Protein AF-Q4DJU2-F1 (afdb_monomer)

pLDDT: mean 86.33, std 11.77, range [42.53, 96.81]

Sequence (198 aa):
MTSSPGGNPSRRPPPMLKAERQAAFRRKVRNELLLHGREGKDAERRRMEEYRRLCKEEGIQSKRLEEYDSARKDASSLLNERLQRIEYDQSLTNSEKKKRKFNLKRNYAAQTVTELLKKKEKHHNALTKVEEVRKKRQEQFEAQKAAKKEREATRIKCIQRRHANNALYAQRTPKGQPVMNGRVKLLLDKLQHEQTKN

Foldseek 3Di:
DDDDPPPPPPPDPPDDDPVVVVVVVVVVVVVVVVVVLVVVQVVLVVVLVVVVVVCVVVVHDDPVNVLQVVLVVVLVVVLVVVLVCLVPPPVDDPVVNVVVNVVSVVVSSSDHSVNSVCVVPVPPDVVNVVVVVVVVVVVVVVVVVVVVVVVVVVVVVVVVVVVVLVVQQCDADPVRHRDCVSVVVVVVVVVVVVVVVD

Organism: Trypanosoma cruzi (strain CL Brener) (NCBI:txid353153)

Secondary structure (DSSP, 8-state):
-----------PPP---HHHHHHHHHHHHHHHHHHHHHHHHHHHHHHHHHHHHHHHHTT---HHHHHHHHHHHHHHHHHHHHHHHHHH-TTS-HHHHHHHHHHHHHHHHT--HHHHHHHHH----HHHHHHHHHHHHHHHHHHHHHHHHHHHHHHHHHHHHHHHHHHHHH-B-TTS-B-HHHHHHHHHHHHHHHHTT-

Structure (mmCIF, N/CA/C/O backbone):
data_AF-Q4DJU2-F1
#
_entry.id   AF-Q4DJU2-F1
#
loop_
_atom_site.group_PDB
_atom_site.id
_atom_site.type_symbol
_atom_site.label_atom_id
_atom_site.label_alt_id
_atom_site.label_comp_id
_atom_site.label_asym_id
_atom_site.label_entity_id
_atom_site.label_seq_id
_atom_site.pdbx_PDB_ins_code
_atom_site.Cartn_x
_atom_site.Cartn_y
_atom_site.Cartn_z
_atom_site.occupancy
_atom_site.B_iso_or_equiv
_atom_site.auth_seq_id
_atom_site.auth_comp_id
_atom_site.auth_asym_id
_atom_site.auth_atom_id
_atom_site.pdbx_PDB_model_num
ATOM 1 N N . MET A 1 1 ? 57.200 -4.125 -43.159 1.00 42.53 1 MET A N 1
ATOM 2 C CA . MET A 1 1 ? 56.551 -2.932 -42.575 1.00 42.53 1 MET A CA 1
ATOM 3 C C . MET A 1 1 ? 55.194 -2.761 -43.236 1.00 42.53 1 MET A C 1
ATOM 5 O O . MET A 1 1 ? 55.147 -2.405 -44.402 1.00 42.53 1 MET A O 1
ATOM 9 N N . THR A 1 2 ? 54.110 -3.117 -42.549 1.00 45.09 2 THR A N 1
ATOM 10 C CA . THR A 1 2 ? 52.742 -3.112 -43.098 1.00 45.09 2 THR A CA 1
ATOM 11 C C . THR A 1 2 ? 51.827 -2.335 -42.159 1.00 45.09 2 THR A C 1
ATOM 13 O O . THR A 1 2 ? 51.097 -2.905 -41.353 1.00 45.09 2 THR A O 1
ATOM 16 N N . SER A 1 3 ? 51.898 -1.009 -42.225 1.00 44.38 3 SER A N 1
ATOM 17 C CA . SER A 1 3 ? 50.935 -0.117 -41.585 1.00 44.38 3 SER A CA 1
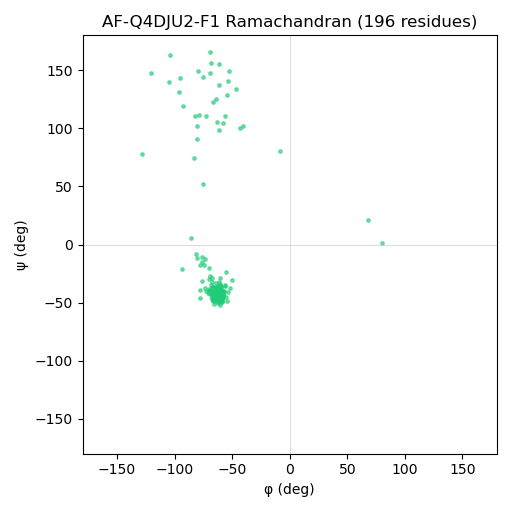ATOM 18 C C . SER A 1 3 ? 49.699 -0.020 -42.478 1.00 44.38 3 SER A C 1
ATOM 20 O O . SER A 1 3 ? 49.706 0.656 -43.500 1.00 44.38 3 SER A O 1
ATOM 22 N N . SER A 1 4 ? 48.639 -0.741 -42.110 1.00 50.22 4 SER A N 1
ATOM 23 C CA . SER A 1 4 ? 47.313 -0.617 -42.717 1.00 50.22 4 SER A CA 1
ATOM 24 C C . SER A 1 4 ? 46.615 0.618 -42.126 1.00 50.22 4 SER A C 1
ATOM 26 O O . SER A 1 4 ? 46.294 0.603 -40.934 1.00 50.22 4 SER A O 1
ATOM 28 N N . PRO A 1 5 ? 46.382 1.707 -42.885 1.00 51.09 5 PRO A N 1
ATOM 29 C CA . PRO A 1 5 ? 45.646 2.858 -42.389 1.00 51.09 5 PRO A CA 1
ATOM 30 C C . PRO A 1 5 ? 44.148 2.568 -42.539 1.00 51.09 5 PRO A C 1
ATOM 32 O O . PRO A 1 5 ? 43.467 3.083 -43.421 1.00 51.09 5 PRO A O 1
ATOM 35 N N . GLY A 1 6 ? 43.630 1.707 -41.663 1.00 47.97 6 GLY A N 1
ATOM 36 C CA . GLY A 1 6 ? 42.203 1.420 -41.512 1.00 47.97 6 GLY A CA 1
ATOM 37 C C . GLY A 1 6 ? 41.464 2.548 -40.791 1.00 47.97 6 GLY A C 1
ATOM 38 O O . GLY A 1 6 ? 40.791 2.315 -39.792 1.00 47.97 6 GLY A O 1
ATOM 39 N N . GLY A 1 7 ? 41.607 3.787 -41.258 1.00 46.25 7 GLY A N 1
ATOM 40 C CA . GLY A 1 7 ? 40.769 4.891 -40.811 1.00 46.25 7 GLY A CA 1
ATOM 41 C C . GLY A 1 7 ? 39.452 4.823 -41.564 1.00 46.25 7 GLY A C 1
ATOM 42 O O . GLY A 1 7 ? 39.369 5.383 -42.646 1.00 46.25 7 GLY A O 1
ATOM 43 N N . ASN A 1 8 ? 38.444 4.120 -41.036 1.00 54.25 8 ASN A N 1
ATOM 44 C CA . ASN A 1 8 ? 37.084 4.158 -41.583 1.00 54.25 8 ASN A CA 1
ATOM 45 C C . ASN A 1 8 ? 36.601 5.621 -41.570 1.00 54.25 8 ASN A C 1
ATOM 47 O O . ASN A 1 8 ? 36.273 6.129 -40.492 1.00 54.25 8 ASN A O 1
ATOM 51 N N . PRO A 1 9 ? 36.554 6.326 -42.720 1.00 54.62 9 PRO A N 1
ATOM 52 C CA . PRO A 1 9 ? 36.076 7.693 -42.741 1.00 54.62 9 PRO A CA 1
ATOM 53 C C . PRO A 1 9 ? 34.598 7.635 -42.386 1.00 54.62 9 PRO A C 1
ATOM 55 O O . PRO A 1 9 ? 33.824 6.908 -43.014 1.00 54.62 9 PRO A O 1
ATOM 58 N N . SER A 1 10 ? 34.233 8.356 -41.326 1.00 61.69 10 SER A N 1
ATOM 59 C CA . SER A 1 10 ? 32.876 8.475 -40.805 1.00 61.69 10 SER A CA 1
ATOM 60 C C . SER A 1 10 ? 31.887 8.599 -41.965 1.00 61.69 10 SER A C 1
ATOM 62 O O . SER A 1 10 ? 31.784 9.662 -42.586 1.00 61.69 10 SER A O 1
ATOM 64 N N . ARG A 1 11 ? 31.190 7.505 -42.301 1.00 62.00 11 ARG A N 1
ATOM 65 C CA . ARG A 1 11 ? 30.143 7.523 -43.322 1.00 62.00 11 ARG A CA 1
ATOM 66 C C . ARG A 1 11 ? 29.148 8.588 -42.890 1.00 62.00 11 ARG A C 1
ATOM 68 O O . ARG A 1 11 ? 28.474 8.424 -41.872 1.00 62.00 11 ARG A O 1
ATOM 75 N N . ARG A 1 12 ? 29.086 9.697 -43.633 1.00 66.00 12 ARG A N 1
ATOM 76 C CA . ARG A 1 12 ? 28.016 10.676 -43.451 1.00 66.00 12 ARG A CA 1
ATOM 77 C C . ARG A 1 12 ? 26.703 9.901 -43.584 1.00 66.00 12 ARG A C 1
ATOM 79 O O . ARG A 1 12 ? 26.579 9.129 -44.540 1.00 66.00 12 ARG A O 1
ATOM 86 N N . PRO A 1 13 ? 25.768 10.030 -42.626 1.00 68.44 13 PRO A N 1
ATOM 87 C CA . PRO A 1 13 ? 24.496 9.344 -42.734 1.00 68.44 13 PRO A CA 1
ATOM 88 C C . PRO A 1 13 ? 23.858 9.693 -44.085 1.00 68.44 13 PRO A C 1
ATOM 90 O O . PRO A 1 13 ? 23.996 10.839 -44.531 1.00 68.44 13 PRO A O 1
ATOM 93 N N . PRO A 1 14 ? 23.211 8.722 -44.753 1.00 72.88 14 PRO A N 1
ATOM 94 C CA . PRO A 1 14 ? 22.601 8.945 -46.056 1.00 72.88 14 PRO A CA 1
ATOM 95 C C . PRO A 1 14 ? 21.665 10.162 -46.011 1.00 72.88 14 PRO A C 1
ATOM 97 O O . PRO A 1 14 ? 21.100 10.462 -44.952 1.00 72.88 14 PRO A O 1
ATOM 100 N N . PRO A 1 15 ? 21.511 10.889 -47.131 1.00 78.12 15 PRO A N 1
ATOM 101 C CA . PRO A 1 15 ? 20.700 12.097 -47.182 1.00 78.12 15 PRO A CA 1
ATOM 102 C C . PRO A 1 15 ? 19.241 11.761 -46.851 1.00 78.12 15 PRO A C 1
ATOM 104 O O . PRO A 1 15 ? 18.485 11.297 -47.693 1.00 78.12 15 PRO A O 1
ATOM 107 N N . MET A 1 16 ? 18.852 11.989 -45.598 1.00 79.50 16 MET A N 1
ATOM 108 C CA . MET A 1 16 ? 17.480 11.784 -45.137 1.00 79.50 16 MET A CA 1
ATOM 109 C C . MET A 1 16 ? 16.580 12.915 -45.634 1.00 79.50 16 MET A C 1
ATOM 111 O O . MET A 1 16 ? 16.996 14.079 -45.641 1.00 79.50 16 MET A O 1
ATOM 115 N N . LEU A 1 17 ? 15.328 12.608 -45.971 1.00 83.81 17 LEU A N 1
ATOM 116 C CA . LEU A 1 17 ? 14.320 13.617 -46.319 1.00 83.81 17 LEU A CA 1
ATOM 117 C C . LEU A 1 17 ? 14.075 14.567 -45.128 1.00 83.81 17 LEU A C 1
ATOM 119 O O . LEU A 1 17 ? 14.292 14.210 -43.970 1.00 83.81 17 LEU A O 1
ATOM 123 N N . LYS A 1 18 ? 13.604 15.802 -45.368 1.00 86.62 18 LYS A N 1
ATOM 124 C CA . LYS A 1 18 ? 13.382 16.796 -44.288 1.00 86.62 18 LYS A CA 1
ATOM 125 C C . LYS A 1 18 ? 12.494 16.244 -43.159 1.00 86.62 18 LYS A C 1
ATOM 127 O O . LYS A 1 18 ? 12.799 16.459 -41.987 1.00 86.62 18 LYS A O 1
ATOM 132 N N . ALA A 1 19 ? 11.445 15.497 -43.514 1.00 89.19 19 ALA A N 1
ATOM 133 C CA . ALA A 1 19 ? 10.547 14.843 -42.561 1.00 89.19 19 ALA A CA 1
ATOM 134 C C . ALA A 1 19 ? 11.266 13.782 -41.711 1.00 89.19 19 ALA A C 1
ATOM 136 O O . ALA A 1 19 ? 11.101 13.733 -40.492 1.00 89.19 19 ALA A O 1
ATOM 137 N N . GLU A 1 20 ? 12.123 12.978 -42.335 1.00 89.75 20 GLU A N 1
ATOM 138 C CA . GLU A 1 20 ? 12.918 11.963 -41.651 1.00 89.75 20 GLU A CA 1
ATOM 139 C C . GLU A 1 20 ? 13.959 12.582 -40.715 1.00 89.75 20 GLU A C 1
ATOM 141 O O . GLU A 1 20 ? 14.098 12.131 -39.578 1.00 89.75 20 GLU A O 1
ATOM 146 N N . ARG A 1 21 ? 14.629 13.668 -41.134 1.00 87.88 21 ARG A N 1
ATOM 147 C CA . ARG A 1 21 ? 15.546 14.431 -40.267 1.00 87.88 21 ARG A CA 1
ATOM 148 C C . ARG A 1 21 ? 14.826 14.962 -39.032 1.00 87.88 21 ARG A C 1
ATOM 150 O O . ARG A 1 21 ? 15.334 14.837 -37.919 1.00 87.88 21 ARG A O 1
ATOM 157 N N . GLN A 1 22 ? 13.619 15.502 -39.206 1.00 90.81 22 GLN A N 1
ATOM 158 C CA . GLN A 1 22 ? 12.814 15.987 -38.087 1.00 90.81 22 GLN A CA 1
ATOM 159 C C . GLN A 1 22 ? 12.367 14.841 -37.162 1.00 90.81 22 GLN A C 1
ATOM 161 O O . GLN A 1 22 ? 12.404 14.990 -35.939 1.00 90.81 22 GLN A O 1
ATOM 166 N N . ALA A 1 23 ? 11.993 13.682 -37.712 1.00 91.81 23 ALA A N 1
ATOM 167 C CA . ALA A 1 23 ? 11.650 12.497 -36.928 1.00 91.81 23 ALA A CA 1
ATOM 168 C C . ALA A 1 23 ? 12.858 11.944 -36.150 1.00 91.81 23 ALA A C 1
ATOM 170 O O . ALA A 1 23 ? 12.728 11.618 -34.968 1.00 91.81 23 ALA A O 1
ATOM 171 N N . ALA A 1 24 ? 14.034 11.884 -36.777 1.00 90.75 24 ALA A N 1
ATOM 172 C CA . ALA A 1 24 ? 15.283 11.472 -36.142 1.00 90.75 24 ALA A CA 1
ATOM 173 C C . ALA A 1 24 ? 15.677 12.427 -35.007 1.00 90.75 24 ALA A C 1
ATOM 175 O O . ALA A 1 24 ? 15.975 11.970 -33.904 1.00 90.75 24 ALA A O 1
ATOM 176 N N . PHE A 1 25 ? 15.580 13.742 -35.230 1.00 92.12 25 PHE A N 1
ATOM 177 C CA . PHE A 1 25 ? 15.813 14.752 -34.196 1.00 92.12 25 PHE A CA 1
ATOM 178 C C . PHE A 1 25 ? 14.861 14.579 -33.005 1.00 92.12 25 PHE A C 1
ATOM 180 O O . PHE A 1 25 ? 15.309 14.471 -31.866 1.00 92.12 25 PHE A O 1
ATOM 187 N N . ARG A 1 26 ? 13.550 14.447 -33.257 1.00 93.44 26 ARG A N 1
ATOM 188 C CA . ARG A 1 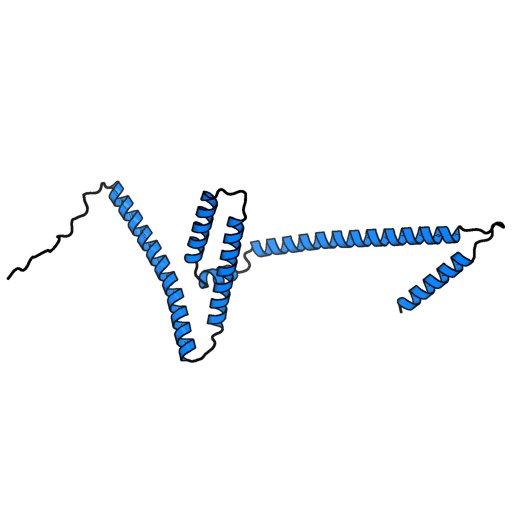26 ? 12.548 14.209 -32.200 1.00 93.44 26 ARG A CA 1
ATOM 189 C C . ARG A 1 26 ? 12.840 12.934 -31.401 1.00 93.44 26 ARG A C 1
ATOM 191 O O . ARG A 1 26 ? 12.682 12.927 -30.182 1.00 93.44 26 ARG A O 1
ATOM 198 N N . ARG A 1 27 ? 13.278 11.859 -32.068 1.00 93.38 27 ARG A N 1
ATOM 199 C CA . ARG A 1 27 ? 13.693 10.610 -31.405 1.00 93.38 27 ARG A CA 1
ATOM 200 C C . ARG A 1 27 ? 14.941 10.814 -30.549 1.00 93.38 27 ARG A C 1
ATOM 202 O O . ARG A 1 27 ? 14.950 10.342 -29.418 1.00 93.38 27 ARG A O 1
ATOM 209 N N . LYS A 1 28 ? 15.951 11.531 -31.052 1.00 93.69 28 LYS A N 1
ATOM 210 C CA . LYS A 1 28 ? 17.188 11.830 -30.317 1.00 93.69 28 LYS A CA 1
ATOM 211 C C . LYS A 1 28 ? 16.900 12.619 -29.039 1.00 93.69 28 LYS A C 1
ATOM 213 O O . LYS A 1 28 ? 17.240 12.139 -27.966 1.00 93.69 28 LYS A O 1
ATOM 218 N N . VAL A 1 29 ? 16.163 13.727 -29.140 1.00 92.44 29 VAL A N 1
ATOM 219 C CA . VAL A 1 29 ? 15.777 14.555 -27.980 1.00 92.44 29 VAL A CA 1
ATOM 220 C C . VAL A 1 29 ? 14.989 13.740 -26.952 1.00 92.44 29 VAL A C 1
ATOM 222 O O . VAL A 1 29 ? 15.263 13.792 -25.755 1.00 92.44 29 VAL A O 1
ATOM 225 N N . ARG A 1 30 ? 14.025 12.927 -27.406 1.00 91.81 30 ARG A N 1
ATOM 226 C CA . ARG A 1 30 ? 13.262 12.046 -26.511 1.00 91.81 30 ARG A CA 1
ATOM 227 C C . ARG A 1 30 ? 14.162 11.025 -25.815 1.00 91.81 30 ARG A C 1
ATOM 229 O O . ARG A 1 30 ? 13.965 10.758 -24.632 1.00 91.81 30 ARG A O 1
ATOM 236 N N . ASN A 1 31 ? 15.103 10.429 -26.541 1.00 92.94 31 ASN A N 1
ATOM 237 C CA . ASN A 1 31 ? 16.019 9.441 -25.985 1.00 92.94 31 ASN A CA 1
ATOM 238 C C . ASN A 1 31 ? 16.960 10.073 -24.958 1.00 92.94 31 ASN A C 1
ATOM 240 O O . ASN A 1 31 ? 17.107 9.498 -23.887 1.00 92.94 31 ASN A O 1
ATOM 244 N N . GLU A 1 32 ? 17.519 11.251 -25.240 1.00 93.06 32 GLU A N 1
ATOM 245 C CA . GLU A 1 32 ? 18.365 12.012 -24.310 1.00 93.06 32 GLU A CA 1
ATOM 246 C C . GLU A 1 32 ? 17.613 12.352 -23.018 1.00 93.06 32 GLU A C 1
ATOM 248 O O . GLU A 1 32 ? 18.103 12.064 -21.928 1.00 93.06 32 GLU A O 1
ATOM 253 N N . LEU A 1 33 ? 16.370 12.838 -23.122 1.00 91.50 33 LEU A N 1
ATOM 254 C C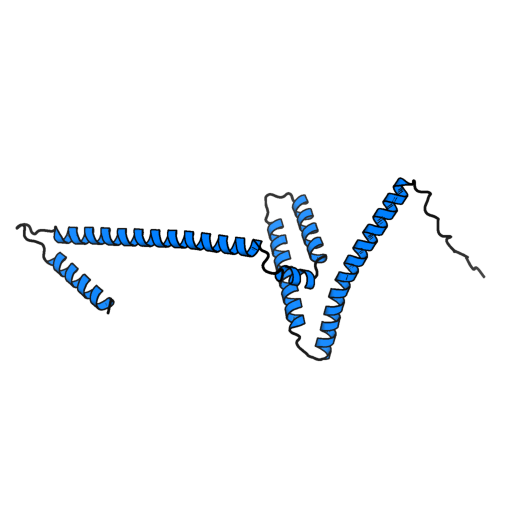A . LEU A 1 33 ? 15.521 13.107 -21.957 1.00 91.50 33 LEU A CA 1
ATOM 255 C C . LEU A 1 33 ? 15.277 11.846 -21.110 1.00 91.50 33 LEU A C 1
ATOM 257 O O . LEU A 1 33 ? 15.330 11.885 -19.879 1.00 91.50 33 LEU A O 1
ATOM 261 N N . LEU A 1 34 ? 15.003 10.710 -21.759 1.00 88.06 34 LEU A N 1
ATOM 262 C CA . LEU A 1 34 ? 14.799 9.437 -21.065 1.00 88.06 34 LEU A CA 1
ATOM 263 C C . LEU A 1 34 ? 16.089 8.911 -20.426 1.00 88.06 34 LEU A C 1
ATOM 265 O O . LEU A 1 34 ? 16.011 8.290 -19.367 1.00 88.06 34 LEU A O 1
ATOM 269 N N . LEU A 1 35 ? 17.244 9.133 -21.056 1.00 88.81 35 LEU A N 1
ATOM 270 C CA . LEU A 1 35 ? 18.561 8.751 -20.542 1.00 88.81 35 LEU A CA 1
ATOM 271 C C . LEU A 1 35 ? 18.890 9.547 -19.282 1.00 88.81 35 LEU A C 1
ATOM 273 O O . LEU A 1 35 ? 19.102 8.947 -18.232 1.00 88.81 35 LEU A O 1
ATOM 277 N N . HIS A 1 36 ? 18.764 10.871 -19.345 1.00 88.56 36 HIS A N 1
ATOM 278 C CA . HIS A 1 36 ? 18.989 11.756 -18.204 1.00 88.56 36 HIS A CA 1
ATOM 279 C C . HIS A 1 36 ? 18.042 11.433 -17.033 1.00 88.56 36 HIS A C 1
ATOM 281 O O . HIS A 1 36 ? 18.421 11.479 -15.860 1.00 88.56 36 HIS A O 1
ATOM 287 N N . GLY A 1 37 ? 16.800 11.045 -17.345 1.00 85.00 37 GLY A N 1
ATOM 288 C CA . GLY A 1 37 ? 15.837 10.568 -16.356 1.00 85.00 37 GLY A CA 1
ATOM 289 C C . GLY A 1 37 ? 16.200 9.218 -15.723 1.00 85.00 37 GLY A C 1
ATOM 290 O O . GLY A 1 37 ? 15.818 8.975 -14.582 1.00 85.00 37 GLY A O 1
ATOM 291 N N . ARG A 1 38 ? 16.922 8.332 -16.423 1.00 85.12 38 ARG A N 1
ATOM 292 C CA . ARG A 1 38 ? 17.439 7.069 -15.859 1.00 85.12 38 ARG A CA 1
ATOM 293 C C . ARG A 1 38 ? 18.678 7.317 -15.011 1.00 85.12 38 ARG A C 1
ATOM 295 O O . ARG A 1 38 ? 18.727 6.841 -13.883 1.00 85.12 38 ARG A O 1
ATOM 302 N N . GLU A 1 39 ? 19.609 8.120 -15.514 1.00 89.50 39 GLU A N 1
ATOM 303 C CA . GLU A 1 39 ? 20.842 8.486 -14.814 1.00 89.50 39 GLU A CA 1
ATOM 304 C C . GLU A 1 39 ? 20.550 9.147 -13.467 1.00 89.50 39 GLU A C 1
ATOM 306 O O . GLU A 1 39 ? 21.135 8.757 -12.462 1.00 89.50 39 GLU A O 1
ATOM 311 N N . GLY A 1 40 ? 19.571 10.058 -13.399 1.00 87.62 40 GLY A N 1
ATOM 312 C CA . GLY A 1 40 ? 19.155 10.659 -12.127 1.00 87.62 40 GLY A CA 1
ATOM 313 C C . GLY A 1 40 ? 18.631 9.638 -11.105 1.00 87.62 40 GLY A C 1
ATOM 314 O O . GLY A 1 40 ? 18.864 9.779 -9.903 1.00 87.62 40 GLY A O 1
ATOM 315 N N . LYS A 1 41 ? 17.964 8.575 -11.570 1.00 85.31 41 LYS A N 1
ATOM 316 C CA . LYS A 1 41 ? 17.423 7.502 -10.716 1.00 85.31 41 LYS A CA 1
ATOM 317 C C . LYS A 1 41 ? 18.504 6.526 -10.273 1.00 85.31 41 LYS A C 1
ATOM 319 O O . LYS A 1 41 ? 18.511 6.094 -9.122 1.00 85.31 41 LYS A O 1
ATOM 324 N N . ASP A 1 42 ? 19.435 6.210 -11.165 1.00 87.19 42 ASP A N 1
ATOM 325 C CA . ASP A 1 42 ? 20.615 5.413 -10.840 1.00 87.19 42 ASP A CA 1
ATOM 326 C C . ASP A 1 42 ? 21.546 6.152 -9.879 1.00 87.19 42 ASP A C 1
ATOM 328 O O . ASP A 1 42 ? 22.069 5.539 -8.952 1.00 87.19 42 ASP A O 1
ATOM 332 N N . ALA A 1 43 ? 21.681 7.471 -10.015 1.00 89.88 43 ALA A N 1
ATOM 333 C CA . ALA A 1 43 ? 22.443 8.300 -9.088 1.00 89.88 43 ALA A CA 1
ATOM 334 C C . ALA A 1 43 ? 21.859 8.273 -7.665 1.00 89.88 43 ALA A C 1
ATOM 336 O O . ALA A 1 43 ? 22.608 8.226 -6.694 1.00 89.88 43 ALA A O 1
ATOM 337 N N . GLU A 1 44 ? 20.530 8.255 -7.502 1.00 84.62 44 GLU A N 1
ATOM 338 C CA . GLU A 1 44 ? 19.912 8.061 -6.182 1.00 84.62 44 GLU A CA 1
ATOM 339 C C . GLU A 1 44 ? 20.287 6.708 -5.571 1.00 84.62 44 GLU A C 1
ATOM 341 O O . GLU A 1 44 ? 20.700 6.658 -4.412 1.00 84.62 44 GLU A O 1
ATOM 346 N N . ARG A 1 45 ? 20.193 5.627 -6.356 1.00 85.50 45 ARG A N 1
ATOM 347 C CA . ARG A 1 45 ? 20.562 4.283 -5.894 1.00 85.50 45 ARG A CA 1
ATOM 348 C C . ARG A 1 45 ? 22.028 4.221 -5.474 1.00 85.50 45 ARG A C 1
ATOM 350 O O . ARG A 1 45 ? 22.314 3.737 -4.384 1.00 85.50 45 ARG A O 1
ATOM 357 N N . ARG A 1 46 ? 22.924 4.778 -6.293 1.00 90.69 46 ARG A N 1
ATOM 358 C CA . ARG A 1 46 ? 24.365 4.850 -6.009 1.00 90.69 46 ARG A CA 1
ATOM 359 C C . ARG A 1 46 ? 24.650 5.607 -4.718 1.00 90.69 46 ARG A C 1
ATOM 361 O O . ARG A 1 46 ? 25.319 5.060 -3.855 1.00 90.69 46 ARG A O 1
ATOM 368 N N . ARG A 1 47 ? 24.055 6.791 -4.529 1.00 89.44 47 ARG A N 1
ATOM 369 C CA . ARG A 1 47 ? 24.229 7.582 -3.296 1.00 89.44 47 ARG A CA 1
ATOM 370 C C . ARG A 1 47 ? 23.836 6.805 -2.040 1.00 89.44 47 ARG A C 1
ATOM 372 O O . ARG A 1 47 ? 24.516 6.894 -1.027 1.00 89.44 47 ARG A O 1
ATOM 379 N N . MET A 1 48 ? 22.751 6.032 -2.094 1.00 88.75 48 MET A N 1
ATOM 380 C CA . MET A 1 48 ? 22.313 5.236 -0.943 1.00 88.75 48 MET A CA 1
ATOM 381 C C . MET A 1 48 ? 23.169 3.984 -0.722 1.00 88.75 48 MET A C 1
ATOM 383 O O . MET A 1 48 ? 23.358 3.570 0.419 1.00 88.75 48 MET A O 1
ATOM 387 N N . GLU A 1 49 ? 23.709 3.386 -1.784 1.00 89.81 49 GLU A N 1
ATOM 388 C CA . GLU A 1 49 ? 24.664 2.279 -1.678 1.00 89.81 49 GLU A CA 1
ATOM 389 C C . GLU A 1 49 ? 26.024 2.738 -1.138 1.00 89.81 49 GLU A C 1
ATOM 391 O O . GLU A 1 49 ? 26.592 2.059 -0.286 1.00 89.81 49 GLU A O 1
ATOM 396 N N . GLU A 1 50 ? 26.517 3.900 -1.564 1.00 93.25 50 GLU A N 1
ATOM 397 C CA . GLU A 1 50 ? 27.707 4.550 -0.999 1.00 93.25 50 GLU A CA 1
ATOM 398 C C . GLU A 1 50 ? 27.488 4.892 0.473 1.00 93.25 50 GLU A C 1
ATOM 400 O O . GLU A 1 50 ? 28.304 4.534 1.316 1.00 93.25 50 GLU A O 1
ATOM 405 N N . TYR A 1 51 ? 26.333 5.471 0.812 1.00 92.12 51 TYR A N 1
ATOM 406 C CA . TYR A 1 51 ? 25.978 5.746 2.201 1.00 92.12 51 TYR A CA 1
ATOM 407 C C . TYR A 1 51 ? 25.923 4.470 3.053 1.00 92.12 51 TYR A C 1
ATOM 409 O O . TYR A 1 51 ? 26.393 4.460 4.185 1.00 92.12 51 TYR A O 1
ATOM 417 N N . ARG A 1 52 ? 25.430 3.354 2.498 1.00 90.75 52 ARG A N 1
ATOM 418 C CA . ARG A 1 52 ? 25.476 2.048 3.170 1.00 90.75 52 ARG A CA 1
ATOM 419 C C . ARG A 1 52 ? 26.905 1.559 3.397 1.00 90.75 52 ARG A C 1
ATOM 421 O O . ARG A 1 52 ? 27.163 0.973 4.444 1.00 90.75 52 ARG A O 1
ATOM 428 N N . ARG A 1 53 ? 27.812 1.754 2.433 1.00 93.44 53 ARG A N 1
ATOM 429 C CA . ARG A 1 53 ? 29.229 1.383 2.590 1.00 93.44 53 ARG A CA 1
ATOM 430 C C . ARG A 1 53 ? 29.873 2.191 3.711 1.00 93.44 53 ARG A C 1
ATOM 432 O O . ARG A 1 53 ? 30.417 1.578 4.618 1.00 93.44 53 ARG A O 1
ATOM 439 N N . LEU A 1 54 ? 29.670 3.507 3.718 1.00 93.69 54 LEU A N 1
ATOM 440 C CA . LEU A 1 54 ? 30.157 4.395 4.778 1.00 93.69 54 LEU A CA 1
ATOM 441 C C . LEU A 1 54 ? 29.606 4.001 6.155 1.00 93.69 54 LEU A C 1
ATOM 443 O O . LEU A 1 54 ? 30.365 3.821 7.096 1.00 93.69 54 LEU A O 1
ATOM 447 N N . CYS A 1 55 ? 28.295 3.770 6.284 1.00 92.25 55 CYS A N 1
ATOM 448 C CA . CYS A 1 55 ? 27.715 3.319 7.555 1.00 92.25 55 CYS A CA 1
ATOM 449 C C . CYS A 1 55 ? 28.272 1.965 8.017 1.00 92.25 55 CYS A C 1
ATOM 451 O O . CYS A 1 55 ? 28.376 1.727 9.217 1.00 92.25 55 CYS A O 1
ATOM 453 N N . LYS A 1 56 ? 28.625 1.075 7.081 1.00 92.88 56 LYS A N 1
ATOM 454 C CA . LYS A 1 56 ? 29.241 -0.216 7.399 1.00 92.88 56 LYS A CA 1
ATOM 455 C C . LYS A 1 56 ? 30.695 -0.059 7.850 1.00 92.88 56 LYS A C 1
ATOM 457 O O . LYS A 1 56 ? 31.092 -0.764 8.769 1.00 92.88 56 LYS A O 1
ATOM 462 N N . GLU A 1 57 ? 31.458 0.825 7.212 1.00 94.44 57 GLU A N 1
ATOM 463 C CA . GLU A 1 57 ? 32.846 1.145 7.579 1.00 94.44 57 GLU A CA 1
ATOM 464 C C . GLU A 1 57 ? 32.919 1.779 8.974 1.00 94.44 57 GLU A C 1
ATOM 466 O O . GLU A 1 57 ? 33.734 1.363 9.788 1.00 94.44 57 GLU A O 1
ATOM 471 N N . GLU A 1 58 ? 31.991 2.685 9.286 1.00 92.88 58 GLU A N 1
ATOM 472 C CA . GLU A 1 58 ? 31.892 3.342 10.598 1.00 92.88 58 GLU A CA 1
ATOM 473 C C . GLU A 1 58 ? 31.187 2.483 11.670 1.00 92.88 58 GLU A C 1
ATOM 475 O O . GLU A 1 58 ? 31.172 2.832 12.848 1.00 92.88 58 GLU A O 1
ATOM 480 N N . GLY A 1 59 ? 30.545 1.372 11.289 1.00 89.25 59 GLY A N 1
ATOM 481 C CA . GLY A 1 59 ? 29.776 0.524 12.211 1.00 89.25 59 GLY A CA 1
ATOM 482 C C . GLY A 1 59 ? 28.495 1.171 12.765 1.00 89.25 59 GLY A C 1
ATOM 483 O O . GLY A 1 59 ? 27.978 0.738 13.795 1.00 89.25 59 GLY A O 1
ATOM 484 N N . ILE A 1 60 ? 27.959 2.196 12.096 1.00 88.69 60 ILE A N 1
ATOM 485 C CA . ILE A 1 60 ? 26.796 2.969 12.554 1.00 88.69 60 ILE A CA 1
ATOM 486 C C . ILE A 1 60 ? 25.506 2.440 11.915 1.00 88.69 60 ILE A C 1
ATOM 488 O O . ILE A 1 60 ? 25.391 2.317 10.694 1.00 88.69 60 ILE A O 1
ATOM 492 N N . GLN A 1 61 ? 24.477 2.212 12.737 1.00 88.06 61 GLN A N 1
ATOM 493 C CA . GLN A 1 61 ? 23.117 1.950 12.259 1.00 88.06 61 GLN A CA 1
ATOM 494 C C . GLN A 1 61 ? 22.407 3.270 11.939 1.00 88.06 61 GLN A C 1
ATOM 496 O O . GLN A 1 61 ? 22.094 4.065 12.825 1.00 88.06 61 GLN A O 1
ATOM 501 N N . SER A 1 62 ? 22.161 3.527 10.653 1.00 89.19 62 SER A N 1
ATOM 502 C CA . SER A 1 62 ? 21.448 4.727 10.213 1.00 89.19 62 SER A CA 1
ATOM 503 C C . SER A 1 62 ? 19.953 4.462 10.069 1.00 89.19 62 SER A C 1
ATOM 505 O O . SER A 1 62 ? 19.535 3.709 9.188 1.00 89.19 62 SER A O 1
ATOM 507 N N . LYS A 1 63 ? 19.136 5.185 10.844 1.00 90.00 63 LYS A N 1
ATOM 508 C CA . LYS A 1 63 ? 17.665 5.194 10.708 1.00 90.00 63 LYS A CA 1
ATOM 509 C C . LYS A 1 63 ? 17.216 5.489 9.274 1.00 90.00 63 LYS A C 1
ATOM 511 O O . LYS A 1 63 ? 16.292 4.871 8.759 1.00 90.00 63 LYS A O 1
ATOM 516 N N . ARG A 1 64 ? 17.927 6.383 8.578 1.00 88.00 64 ARG A N 1
ATOM 517 C CA . ARG A 1 64 ? 17.633 6.727 7.179 1.00 88.00 64 ARG A CA 1
ATOM 518 C C . ARG A 1 64 ? 17.803 5.530 6.237 1.00 88.00 64 ARG A C 1
ATOM 520 O O . ARG A 1 64 ? 17.050 5.406 5.273 1.00 88.00 64 ARG A O 1
ATOM 527 N N . LEU A 1 65 ? 18.794 4.665 6.477 1.00 89.88 65 LEU A N 1
ATOM 528 C CA . LEU A 1 65 ? 18.963 3.435 5.694 1.00 89.88 65 LEU A CA 1
ATOM 529 C C . LEU A 1 65 ? 17.842 2.438 5.984 1.00 89.88 65 LEU A C 1
ATOM 531 O O . LEU A 1 65 ? 17.334 1.821 5.052 1.00 89.88 65 LEU A O 1
ATOM 535 N N . GLU A 1 66 ? 17.414 2.326 7.239 1.00 91.12 66 GLU A N 1
ATOM 536 C CA . GLU A 1 66 ? 16.299 1.459 7.635 1.00 91.12 66 GLU A CA 1
ATOM 537 C C . GLU A 1 66 ? 14.973 1.897 7.002 1.00 91.12 66 GLU A C 1
ATOM 539 O O . GLU A 1 66 ? 14.243 1.070 6.451 1.00 91.12 66 GLU A O 1
ATOM 544 N N . G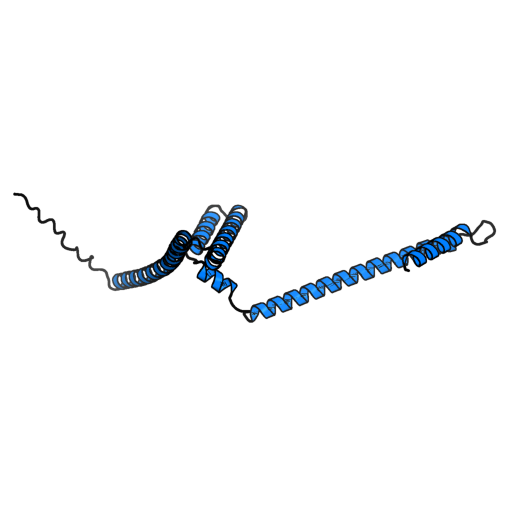LU A 1 67 ? 14.674 3.197 7.001 1.00 90.38 67 GLU A N 1
ATOM 545 C CA . GLU A 1 67 ? 13.514 3.775 6.309 1.00 90.38 67 GLU A CA 1
ATOM 546 C C . GLU A 1 67 ? 13.577 3.536 4.795 1.00 90.38 67 GLU A C 1
ATOM 548 O O . GLU A 1 67 ? 12.585 3.173 4.159 1.00 90.38 67 GLU A O 1
ATOM 553 N N . TYR A 1 68 ? 14.761 3.689 4.201 1.00 91.50 68 TYR A N 1
ATOM 554 C CA . TYR A 1 68 ? 14.957 3.441 2.777 1.00 91.50 68 TYR A CA 1
ATOM 555 C C . TYR A 1 68 ? 14.743 1.963 2.423 1.00 91.50 68 TYR A C 1
ATOM 557 O O . TYR A 1 68 ? 14.061 1.637 1.446 1.00 91.50 68 TYR A O 1
ATOM 565 N N . ASP A 1 69 ? 15.302 1.054 3.223 1.00 91.62 69 ASP A N 1
ATOM 566 C CA . ASP A 1 69 ? 15.214 -0.384 2.992 1.00 91.62 69 ASP A CA 1
ATOM 567 C C . ASP A 1 69 ? 13.828 -0.943 3.303 1.00 91.62 69 ASP A C 1
ATOM 569 O O . ASP A 1 69 ? 13.344 -1.797 2.558 1.00 91.62 69 ASP A O 1
ATOM 573 N N . SER A 1 70 ? 13.152 -0.442 4.337 1.00 92.69 70 SER A N 1
ATOM 574 C CA . SER A 1 70 ? 11.746 -0.771 4.597 1.00 92.69 70 SER A CA 1
ATOM 575 C C . SER A 1 70 ? 10.855 -0.306 3.447 1.00 92.69 70 SER A C 1
ATOM 577 O O . SER A 1 70 ? 10.136 -1.123 2.875 1.00 92.69 70 SER A O 1
ATOM 579 N N . ALA A 1 71 ? 10.991 0.940 2.984 1.00 91.94 71 ALA A N 1
ATOM 580 C CA . ALA A 1 71 ? 10.229 1.436 1.839 1.00 91.94 71 ALA A CA 1
ATOM 581 C C . ALA A 1 71 ? 10.497 0.629 0.554 1.00 91.94 71 ALA A C 1
ATOM 583 O O . ALA A 1 71 ? 9.577 0.379 -0.230 1.00 91.94 71 ALA A O 1
ATOM 584 N N . ARG A 1 72 ? 11.739 0.177 0.339 1.00 91.06 72 ARG A N 1
ATOM 585 C CA . ARG A 1 72 ? 12.096 -0.707 -0.781 1.00 91.06 72 ARG A CA 1
ATOM 586 C C . ARG A 1 72 ? 11.467 -2.098 -0.642 1.00 91.06 72 ARG A C 1
ATOM 588 O O . ARG A 1 72 ? 10.981 -2.637 -1.638 1.00 91.06 72 ARG A O 1
ATOM 595 N N . LYS A 1 73 ? 11.467 -2.679 0.562 1.00 94.12 73 LYS A N 1
ATOM 596 C CA . LYS A 1 73 ? 10.829 -3.975 0.854 1.00 94.12 73 LYS A CA 1
ATOM 597 C C . LYS A 1 73 ? 9.317 -3.905 0.650 1.00 94.12 73 LYS A C 1
ATOM 599 O O . LYS A 1 73 ? 8.790 -4.737 -0.082 1.00 94.12 73 LYS A O 1
ATOM 604 N N . ASP A 1 74 ? 8.662 -2.878 1.183 1.00 93.81 74 ASP A N 1
ATOM 605 C CA . ASP A 1 74 ? 7.227 -2.622 1.004 1.00 93.81 74 ASP A CA 1
ATOM 606 C C . ASP A 1 74 ? 6.849 -2.469 -0.473 1.00 93.81 74 ASP A C 1
ATOM 608 O O . ASP A 1 74 ? 5.835 -2.978 -0.948 1.00 93.81 74 ASP A O 1
ATOM 612 N N . ALA A 1 75 ? 7.666 -1.743 -1.238 1.00 93.00 75 ALA A N 1
ATOM 613 C CA . ALA A 1 75 ? 7.406 -1.552 -2.656 1.00 93.00 75 ALA A CA 1
ATOM 614 C C . ALA A 1 75 ? 7.552 -2.867 -3.438 1.00 93.00 75 ALA A C 1
ATOM 616 O O . ALA A 1 75 ? 6.778 -3.127 -4.361 1.00 93.00 75 ALA A O 1
ATOM 617 N N . SER A 1 76 ? 8.525 -3.698 -3.057 1.00 94.38 76 SER A N 1
ATOM 618 C CA . SER A 1 76 ? 8.741 -5.026 -3.634 1.00 94.38 76 SER A CA 1
ATOM 619 C C . SER A 1 76 ? 7.605 -5.996 -3.287 1.00 94.38 76 SER A C 1
ATOM 621 O O . SER A 1 76 ? 7.115 -6.704 -4.167 1.00 94.38 76 SER A O 1
ATOM 623 N N . SER A 1 77 ? 7.124 -6.002 -2.039 1.00 95.25 77 SER A N 1
ATOM 624 C CA . SER A 1 77 ? 5.982 -6.833 -1.637 1.00 95.25 77 SER A CA 1
ATOM 625 C C . SER A 1 77 ? 4.708 -6.412 -2.371 1.00 95.25 77 SER A C 1
ATOM 627 O O . SER A 1 77 ? 4.056 -7.254 -2.988 1.00 95.25 77 SER A O 1
ATOM 629 N N . LEU A 1 78 ? 4.421 -5.108 -2.446 1.00 94.25 78 LEU A N 1
ATOM 630 C CA . LEU A 1 78 ? 3.281 -4.578 -3.198 1.00 94.25 78 LEU A CA 1
ATOM 631 C C . LEU A 1 78 ? 3.361 -4.919 -4.695 1.00 94.25 78 LEU A C 1
ATOM 633 O O . LEU A 1 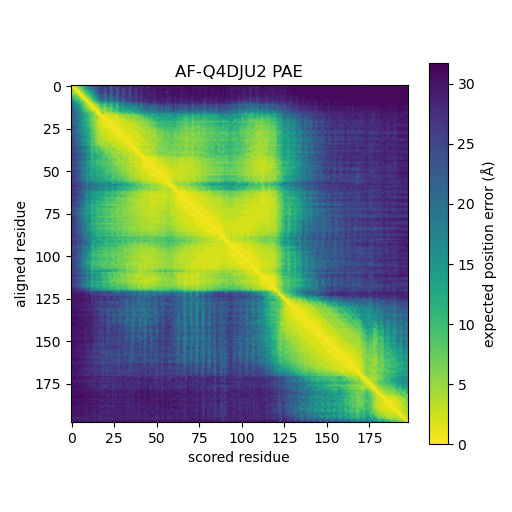78 ? 2.340 -5.191 -5.336 1.00 94.25 78 LEU A O 1
ATOM 637 N N . LEU A 1 79 ? 4.565 -4.899 -5.277 1.00 93.94 79 LEU A N 1
ATOM 638 C CA . LEU A 1 79 ? 4.782 -5.347 -6.650 1.00 93.94 79 LEU A CA 1
ATOM 639 C C . LEU A 1 79 ? 4.412 -6.825 -6.804 1.00 93.94 79 LEU A C 1
ATOM 641 O O . LEU A 1 79 ? 3.679 -7.166 -7.733 1.00 93.94 79 LEU A O 1
ATOM 645 N N . ASN A 1 80 ? 4.899 -7.681 -5.906 1.00 96.44 80 ASN A N 1
ATOM 646 C CA . ASN A 1 80 ? 4.652 -9.119 -5.944 1.00 96.44 80 ASN A CA 1
ATOM 647 C C . ASN A 1 80 ? 3.165 -9.446 -5.795 1.00 96.44 80 ASN A C 1
ATOM 649 O O . ASN A 1 80 ? 2.635 -10.203 -6.604 1.00 96.44 80 ASN A O 1
ATOM 653 N N . GLU A 1 81 ? 2.462 -8.804 -4.862 1.00 96.62 81 GLU A N 1
ATOM 654 C CA . GLU A 1 81 ? 1.010 -8.956 -4.725 1.00 96.62 81 GLU A CA 1
ATOM 655 C C . GLU A 1 81 ? 0.273 -8.582 -6.014 1.00 96.62 81 GLU A C 1
ATOM 657 O O . GLU A 1 81 ? -0.623 -9.292 -6.468 1.00 96.62 81 GLU A O 1
ATOM 662 N N . ARG A 1 82 ? 0.650 -7.467 -6.650 1.00 95.38 82 ARG A N 1
ATOM 663 C CA . ARG A 1 82 ? 0.035 -7.045 -7.917 1.00 95.38 82 ARG A CA 1
ATOM 664 C C . ARG A 1 82 ? 0.341 -8.016 -9.055 1.00 95.38 82 ARG A C 1
ATOM 666 O O . ARG A 1 82 ? -0.529 -8.246 -9.892 1.00 95.38 82 ARG A O 1
ATOM 673 N N . LEU A 1 83 ? 1.547 -8.582 -9.100 1.00 95.94 83 LEU A N 1
ATOM 674 C CA . LEU A 1 83 ? 1.902 -9.615 -10.076 1.00 95.94 83 LEU A CA 1
ATOM 675 C C . LEU A 1 83 ? 1.063 -10.879 -9.874 1.00 95.94 83 LEU A C 1
ATOM 677 O O . LEU A 1 83 ? 0.529 -11.389 -10.858 1.00 95.94 83 LEU A O 1
ATOM 681 N N . GLN A 1 84 ? 0.885 -11.319 -8.627 1.00 96.19 84 GLN A N 1
ATOM 682 C CA . GLN A 1 84 ? 0.037 -12.461 -8.281 1.00 96.19 84 GLN A CA 1
ATOM 683 C C . GLN A 1 84 ? -1.425 -12.207 -8.656 1.00 96.19 84 GLN A C 1
ATOM 685 O O . GLN A 1 84 ? -2.048 -13.043 -9.300 1.00 96.19 84 GLN A O 1
ATOM 690 N N . ARG A 1 85 ? -1.975 -11.021 -8.365 1.00 95.56 85 ARG A N 1
ATOM 691 C CA . ARG A 1 85 ? -3.346 -10.666 -8.781 1.00 95.56 85 ARG A CA 1
ATOM 692 C C . ARG A 1 85 ? -3.535 -10.777 -10.297 1.00 95.56 85 ARG A C 1
ATOM 694 O O . ARG A 1 85 ? -4.553 -11.289 -10.736 1.00 95.56 85 ARG A O 1
ATOM 701 N N . ILE A 1 86 ? -2.551 -10.354 -11.098 1.00 94.81 86 ILE A N 1
ATOM 702 C CA . ILE A 1 86 ? -2.596 -10.495 -12.568 1.00 94.81 86 ILE A CA 1
ATOM 703 C C . ILE A 1 86 ? -2.512 -11.969 -12.999 1.00 94.81 86 ILE A C 1
ATOM 705 O O . ILE A 1 86 ? -3.069 -12.340 -14.031 1.00 94.81 86 ILE A O 1
ATOM 709 N N . GLU A 1 87 ? -1.799 -12.813 -12.252 1.00 94.19 87 GLU A N 1
ATOM 710 C CA . GLU A 1 87 ? -1.738 -14.256 -12.515 1.00 94.19 87 GLU A CA 1
ATOM 711 C C . GLU A 1 87 ? -3.082 -14.930 -12.275 1.00 94.19 87 GLU A C 1
ATOM 713 O O . GLU A 1 87 ? -3.559 -15.646 -13.160 1.00 94.19 87 GLU A O 1
ATOM 718 N N . TYR A 1 88 ? -3.698 -14.644 -11.129 1.00 95.62 88 TYR A N 1
ATOM 719 C CA . TYR A 1 88 ? -4.980 -15.216 -10.723 1.00 95.62 88 TYR A CA 1
ATOM 720 C C . TYR A 1 88 ? -6.184 -14.635 -11.469 1.00 95.62 88 TYR A C 1
ATOM 722 O O . TYR A 1 88 ? -7.236 -15.266 -11.488 1.00 95.62 88 TYR A O 1
ATOM 730 N N . ASP A 1 89 ? -6.052 -13.472 -12.110 1.00 94.50 89 ASP A N 1
ATOM 731 C CA . ASP A 1 89 ? -7.132 -12.859 -12.884 1.00 94.50 89 ASP A CA 1
ATOM 732 C C . ASP A 1 89 ? -7.532 -13.752 -14.073 1.00 94.50 89 ASP A C 1
ATOM 734 O O . ASP A 1 89 ? -6.811 -13.867 -15.067 1.00 94.50 89 ASP A O 1
ATOM 738 N N . GLN A 1 90 ? -8.678 -14.422 -13.963 1.00 93.94 90 GLN A N 1
ATOM 739 C CA . GLN A 1 90 ? -9.197 -15.328 -14.990 1.00 93.94 90 GLN A CA 1
ATOM 740 C C . GLN A 1 90 ? -9.808 -14.585 -16.187 1.00 93.94 90 GLN A C 1
ATOM 742 O O . GLN A 1 90 ? -9.973 -15.187 -17.242 1.00 93.94 90 GLN A O 1
ATOM 747 N N . SER A 1 91 ? -10.093 -13.282 -16.064 1.00 94.56 91 SER A N 1
ATOM 748 C CA . SER A 1 91 ? -10.681 -12.485 -17.151 1.00 94.56 91 SER A CA 1
ATOM 749 C C . SER A 1 91 ? -9.694 -12.158 -18.277 1.00 94.56 91 SER A C 1
ATOM 751 O O . SER A 1 91 ? -10.095 -11.688 -19.339 1.00 94.56 91 SER A O 1
ATOM 753 N N . LEU A 1 92 ? -8.396 -12.388 -18.051 1.00 92.06 92 LEU A N 1
ATOM 754 C CA . LEU A 1 92 ? -7.328 -11.990 -18.961 1.00 92.06 92 LEU A CA 1
ATOM 755 C C . LEU A 1 92 ? -6.756 -13.160 -19.736 1.00 92.06 92 LEU A C 1
ATOM 757 O O . LEU A 1 92 ? -6.404 -14.200 -19.175 1.00 92.06 92 LEU A O 1
ATOM 761 N N . THR A 1 93 ? -6.488 -12.912 -21.012 1.00 94.25 93 THR A N 1
ATOM 762 C CA . THR A 1 93 ? -5.682 -13.822 -21.822 1.00 94.25 93 THR A CA 1
ATOM 763 C C . THR A 1 93 ? -4.225 -13.834 -21.346 1.00 94.25 93 THR A C 1
ATOM 765 O O . THR A 1 93 ? -3.699 -12.856 -20.802 1.00 94.25 93 THR A O 1
ATOM 768 N N . ASN A 1 94 ? -3.501 -14.922 -21.621 1.00 95.00 94 ASN A N 1
ATOM 769 C CA . ASN A 1 94 ? -2.076 -15.035 -21.278 1.00 95.00 94 ASN A CA 1
ATOM 770 C C . ASN A 1 94 ? -1.224 -13.902 -21.883 1.00 95.00 94 ASN A C 1
ATOM 772 O O . ASN A 1 94 ? -0.279 -13.414 -21.254 1.00 95.00 94 ASN A O 1
ATOM 776 N N . SER A 1 95 ? -1.582 -13.442 -23.087 1.00 96.25 95 SER A N 1
ATOM 777 C CA . SER A 1 95 ? -0.901 -12.332 -23.760 1.00 96.25 95 SER A CA 1
ATOM 778 C C . SER A 1 95 ? -1.075 -11.006 -23.005 1.00 96.25 95 SER A C 1
ATOM 780 O O . SER A 1 95 ? -0.112 -10.253 -22.823 1.00 96.25 95 SER A O 1
ATOM 782 N N . GLU A 1 96 ? -2.276 -10.747 -22.488 1.00 95.12 96 GLU A N 1
ATOM 783 C CA . GLU A 1 96 ? -2.593 -9.553 -21.708 1.00 95.12 96 GLU A CA 1
ATOM 784 C C . GLU A 1 96 ? -1.937 -9.606 -20.337 1.00 95.12 96 GLU A C 1
ATOM 786 O O . GLU A 1 96 ? -1.339 -8.613 -19.919 1.00 95.12 96 GLU A O 1
ATOM 791 N N . LYS A 1 97 ? -1.944 -10.772 -19.675 1.00 96.62 97 LYS A N 1
ATOM 792 C CA . LYS A 1 97 ? -1.204 -10.989 -18.422 1.00 96.62 97 LYS A CA 1
ATOM 793 C C . LYS A 1 97 ? 0.271 -10.645 -18.597 1.00 96.62 97 LYS A C 1
ATOM 795 O O . LYS A 1 97 ? 0.820 -9.870 -17.813 1.00 96.62 97 LYS A O 1
ATOM 800 N N . LYS A 1 98 ? 0.912 -11.144 -19.662 1.00 96.44 98 LYS A N 1
ATOM 801 C CA . LYS A 1 98 ? 2.320 -10.845 -19.973 1.00 96.44 98 LYS A CA 1
ATOM 802 C C . LYS A 1 98 ? 2.551 -9.344 -20.173 1.00 96.44 98 LYS A C 1
ATOM 804 O O . LYS A 1 98 ? 3.474 -8.792 -19.572 1.00 96.44 98 LYS A O 1
ATOM 809 N N . LYS A 1 99 ? 1.696 -8.667 -20.952 1.00 96.19 99 LYS A N 1
ATOM 810 C CA . LYS A 1 99 ? 1.774 -7.209 -21.173 1.00 96.19 99 LYS A CA 1
ATOM 811 C C . LYS A 1 99 ? 1.602 -6.421 -19.869 1.00 96.19 99 LYS A C 1
ATOM 813 O O . LYS A 1 99 ? 2.401 -5.528 -19.587 1.00 96.19 99 LYS A O 1
ATOM 818 N N . ARG A 1 100 ? 0.608 -6.767 -19.043 1.00 94.88 100 ARG A N 1
ATOM 819 C CA . ARG A 1 100 ? 0.350 -6.108 -17.750 1.00 94.88 100 ARG A CA 1
ATOM 820 C C . ARG A 1 100 ? 1.514 -6.299 -16.779 1.00 94.88 100 ARG A C 1
ATOM 822 O O . ARG A 1 100 ? 1.997 -5.311 -16.231 1.00 94.88 100 ARG A O 1
ATOM 829 N N . LYS A 1 101 ? 2.031 -7.525 -16.636 1.00 96.81 101 LYS A N 1
ATOM 830 C CA . LYS A 1 101 ? 3.216 -7.820 -15.811 1.00 96.81 101 LYS A CA 1
ATOM 831 C C . LYS A 1 101 ? 4.444 -7.037 -16.265 1.00 96.81 101 LYS A C 1
ATOM 833 O O . LYS A 1 101 ? 5.139 -6.458 -15.433 1.00 96.81 101 LYS A O 1
ATOM 838 N N . PHE A 1 102 ? 4.708 -7.000 -17.572 1.00 96.69 102 PHE A N 1
ATOM 839 C CA . PHE A 1 102 ? 5.835 -6.252 -18.128 1.00 96.69 102 PHE A CA 1
ATOM 840 C C . PHE A 1 102 ? 5.729 -4.759 -17.803 1.00 96.69 102 PHE A C 1
ATOM 842 O O . PHE A 1 102 ? 6.677 -4.173 -17.285 1.00 96.69 102 PHE A O 1
ATOM 849 N N . ASN A 1 103 ? 4.559 -4.157 -18.029 1.00 95.50 103 ASN A N 1
ATOM 850 C CA . ASN A 1 103 ? 4.326 -2.748 -17.714 1.00 95.50 103 ASN A CA 1
ATOM 851 C C . ASN A 1 103 ? 4.467 -2.461 -16.215 1.00 95.50 103 ASN A C 1
ATOM 853 O O . ASN A 1 103 ? 5.063 -1.453 -15.843 1.00 95.50 103 ASN A O 1
ATOM 857 N N . LEU A 1 104 ? 3.973 -3.358 -15.358 1.00 94.75 104 LEU A N 1
ATOM 858 C CA . LEU A 1 104 ? 4.090 -3.242 -13.907 1.00 94.75 104 LEU A CA 1
ATOM 859 C C . LEU A 1 104 ? 5.562 -3.257 -13.461 1.00 94.75 104 LEU A C 1
ATOM 861 O O . LEU A 1 104 ? 6.000 -2.341 -12.767 1.00 94.75 104 LEU A O 1
ATOM 865 N N . LYS A 1 105 ? 6.345 -4.241 -13.931 1.00 95.75 105 LYS A N 1
ATOM 866 C CA . LYS A 1 105 ? 7.787 -4.345 -13.651 1.00 95.75 105 LYS A CA 1
ATOM 867 C C . LYS A 1 105 ? 8.559 -3.142 -14.190 1.00 95.75 105 LYS A C 1
ATOM 869 O O . LYS A 1 105 ? 9.406 -2.598 -13.489 1.00 95.75 105 LYS A O 1
ATOM 874 N N . ARG A 1 106 ? 8.234 -2.686 -15.404 1.00 92.62 106 ARG A N 1
ATOM 875 C CA . ARG A 1 106 ? 8.848 -1.500 -16.018 1.00 92.62 106 ARG A CA 1
ATOM 876 C C . ARG A 1 106 ? 8.585 -0.244 -15.191 1.00 92.62 106 ARG A C 1
ATOM 878 O O . ARG A 1 106 ? 9.506 0.524 -14.941 1.00 92.62 106 ARG A O 1
ATOM 885 N N . ASN A 1 107 ? 7.341 -0.041 -14.762 1.00 90.44 107 ASN A N 1
ATOM 886 C CA . ASN A 1 107 ? 6.962 1.116 -13.955 1.00 90.44 107 ASN A CA 1
ATOM 887 C C . ASN A 1 107 ? 7.614 1.075 -12.569 1.00 90.44 107 ASN A C 1
ATOM 889 O O . ASN A 1 107 ? 8.015 2.120 -12.074 1.00 90.44 107 ASN A O 1
ATOM 893 N N . TYR A 1 108 ? 7.751 -0.110 -11.971 1.00 91.50 108 TYR A N 1
ATOM 894 C CA . TYR A 1 108 ? 8.457 -0.292 -10.704 1.00 91.50 108 TYR A CA 1
ATOM 895 C C . TYR A 1 108 ? 9.957 -0.015 -10.822 1.00 91.50 108 TYR A C 1
ATOM 897 O O . TYR A 1 108 ? 10.493 0.760 -10.042 1.00 91.50 108 TYR A O 1
ATOM 905 N N . ALA A 1 109 ? 10.626 -0.568 -11.838 1.00 88.19 109 ALA A N 1
ATOM 906 C CA . ALA A 1 109 ? 12.050 -0.320 -12.077 1.00 88.19 109 ALA A CA 1
ATOM 907 C C . ALA A 1 109 ? 12.358 1.166 -12.326 1.00 88.19 109 ALA A C 1
ATOM 909 O O . ALA A 1 109 ? 13.455 1.645 -12.026 1.00 88.19 109 ALA A O 1
ATOM 910 N N . ALA A 1 110 ? 11.376 1.888 -12.870 1.00 86.75 110 ALA A N 1
ATOM 911 C CA . ALA A 1 110 ? 11.443 3.319 -13.089 1.00 86.75 110 ALA A CA 1
ATOM 912 C C . ALA A 1 110 ? 11.134 4.154 -11.836 1.00 86.75 110 ALA A C 1
ATOM 914 O O . ALA A 1 110 ? 11.281 5.362 -11.922 1.00 86.75 110 ALA A O 1
ATOM 91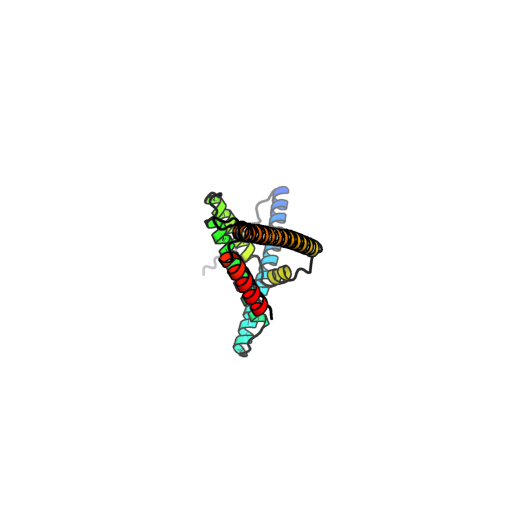5 N N . GLN A 1 111 ? 10.688 3.593 -10.714 1.00 87.75 111 GLN A N 1
ATOM 916 C CA . GLN A 1 111 ? 10.424 4.363 -9.494 1.00 87.75 111 GLN A CA 1
ATOM 917 C C . GLN A 1 111 ? 11.628 4.325 -8.560 1.00 87.75 111 GLN A C 1
ATOM 919 O O . GLN A 1 111 ? 12.308 3.305 -8.441 1.00 87.75 111 GLN A O 1
ATOM 924 N N . THR A 1 112 ? 11.884 5.444 -7.889 1.00 87.44 112 THR A N 1
ATOM 925 C CA . THR A 1 112 ? 12.883 5.518 -6.822 1.00 87.44 112 THR A CA 1
ATOM 926 C C . THR A 1 112 ? 12.219 5.536 -5.453 1.00 87.44 112 THR A C 1
ATOM 928 O O . THR A 1 112 ? 11.018 5.789 -5.332 1.00 87.44 112 THR A O 1
ATOM 931 N N . VAL A 1 113 ? 12.987 5.246 -4.403 1.00 87.12 113 VAL A N 1
ATOM 932 C CA . VAL A 1 113 ? 12.450 5.240 -3.038 1.00 87.12 113 VAL A CA 1
ATOM 933 C C . VAL A 1 113 ? 12.062 6.653 -2.619 1.00 87.12 113 VAL A C 1
ATOM 935 O O . VAL A 1 113 ? 11.009 6.824 -2.014 1.00 87.12 113 VAL A O 1
ATOM 938 N N . THR A 1 114 ? 12.815 7.681 -3.022 1.00 87.19 114 THR A N 1
ATOM 939 C CA . THR A 1 114 ? 12.402 9.068 -2.762 1.00 87.19 114 THR A CA 1
ATOM 940 C C . THR A 1 114 ? 11.082 9.415 -3.449 1.00 87.19 114 THR A C 1
ATOM 942 O O . THR A 1 114 ? 10.233 10.058 -2.838 1.00 87.19 114 THR A O 1
ATOM 945 N N . GLU A 1 115 ? 10.848 8.964 -4.687 1.00 87.31 115 GLU A N 1
ATOM 946 C CA . GLU A 1 115 ? 9.554 9.143 -5.356 1.00 87.31 115 GLU A CA 1
ATOM 947 C C . GLU A 1 115 ? 8.421 8.416 -4.614 1.00 87.31 115 GLU A C 1
ATOM 949 O 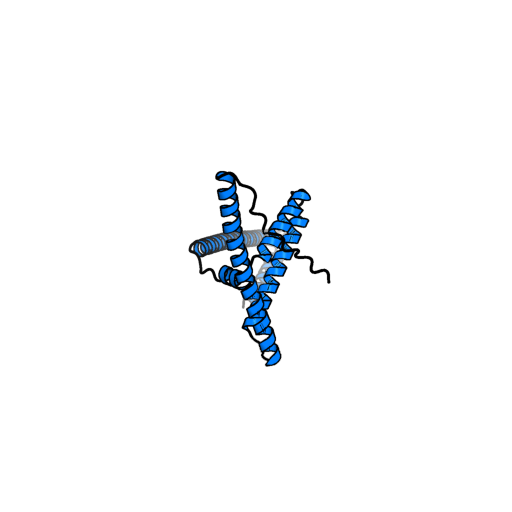O . GLU A 1 115 ? 7.293 8.914 -4.576 1.00 87.31 115 GLU A O 1
ATOM 954 N N . LEU A 1 116 ? 8.694 7.239 -4.042 1.00 87.06 116 LEU A N 1
ATOM 955 C CA . LEU A 1 116 ? 7.726 6.480 -3.247 1.00 87.06 116 LEU A CA 1
ATOM 956 C C . LEU A 1 116 ? 7.392 7.190 -1.932 1.00 87.06 116 LEU A C 1
ATOM 958 O O . LEU A 1 116 ? 6.212 7.335 -1.615 1.00 87.06 116 LEU A O 1
ATOM 962 N N . LEU A 1 117 ? 8.404 7.676 -1.210 1.00 85.50 117 LEU A N 1
ATOM 963 C CA . LEU A 1 117 ? 8.228 8.433 0.030 1.00 85.50 117 LEU A CA 1
ATOM 964 C C . LEU A 1 117 ? 7.466 9.733 -0.231 1.00 85.50 117 LEU A C 1
ATOM 966 O O . LEU A 1 117 ? 6.419 9.940 0.371 1.00 85.50 117 LEU A O 1
ATOM 970 N N . LYS A 1 118 ? 7.859 10.512 -1.246 1.00 85.38 118 LYS A N 1
ATOM 971 C CA . LYS A 1 118 ? 7.132 11.728 -1.653 1.00 85.38 118 LYS A CA 1
ATOM 972 C C . LYS A 1 118 ? 5.667 11.461 -1.992 1.00 85.38 118 LYS A C 1
ATOM 974 O O . LYS A 1 118 ? 4.818 12.308 -1.749 1.00 85.38 118 LYS A O 1
ATOM 979 N N . LYS A 1 119 ? 5.345 10.306 -2.591 1.00 81.88 119 LYS A N 1
ATOM 980 C CA . LYS A 1 119 ? 3.954 9.913 -2.884 1.00 81.88 119 LYS A CA 1
ATOM 981 C C . LYS A 1 119 ? 3.164 9.581 -1.622 1.00 81.88 119 LYS A C 1
ATOM 983 O O . LYS A 1 119 ? 1.985 9.916 -1.591 1.00 81.88 119 LYS A O 1
ATOM 988 N N . LYS A 1 120 ? 3.789 8.930 -0.634 1.00 78.25 120 LYS A N 1
ATOM 989 C CA . LYS A 1 120 ? 3.183 8.663 0.680 1.00 78.25 120 LYS A CA 1
ATOM 990 C C . LYS A 1 120 ? 2.985 9.963 1.464 1.00 78.25 120 LYS A C 1
ATOM 992 O O . LYS A 1 120 ? 1.939 10.149 2.067 1.00 78.25 120 LYS A O 1
ATOM 997 N N . GLU A 1 121 ? 3.961 10.862 1.395 1.00 75.19 121 GLU A N 1
ATOM 998 C CA . GLU A 1 121 ? 3.940 12.161 2.066 1.00 75.19 121 GLU A CA 1
ATOM 999 C C . GLU A 1 121 ? 2.941 13.139 1.473 1.00 75.19 121 GLU A C 1
ATOM 1001 O O . GLU A 1 121 ? 2.619 14.089 2.178 1.00 75.19 121 GLU A O 1
ATOM 1006 N N . LYS A 1 122 ? 2.486 12.953 0.214 1.00 60.34 122 LYS A N 1
ATOM 1007 C CA . LYS A 1 122 ? 1.590 13.895 -0.479 1.00 60.34 122 LYS A CA 1
ATOM 1008 C C . LYS A 1 122 ? 0.499 14.353 0.479 1.00 60.34 122 LYS A C 1
ATOM 1010 O O . LYS A 1 122 ? -0.471 13.639 0.727 1.00 60.34 122 LYS A O 1
ATOM 1015 N N . HIS A 1 123 ? 0.744 15.559 0.993 1.00 54.25 123 HIS A N 1
ATOM 1016 C CA . HIS A 1 123 ? -0.010 16.225 2.034 1.00 54.25 123 HIS A CA 1
ATOM 1017 C C . HIS A 1 123 ? -1.477 16.103 1.719 1.00 54.25 123 HIS A C 1
ATOM 1019 O O . HIS A 1 123 ? -1.820 16.365 0.567 1.00 54.25 123 HIS A O 1
ATOM 1025 N N . HIS A 1 124 ? -2.280 15.733 2.726 1.00 54.38 124 HIS A N 1
ATOM 1026 C CA . HIS A 1 124 ? -3.736 15.869 2.784 1.00 54.38 124 HIS A CA 1
ATOM 1027 C C . HIS A 1 124 ? -4.282 16.692 1.617 1.00 54.38 124 HIS A C 1
ATOM 1029 O O . HIS A 1 124 ? -4.542 17.891 1.733 1.00 54.38 124 HIS A O 1
ATOM 1035 N N . ASN A 1 125 ? -4.420 16.048 0.460 1.00 60.38 125 ASN A N 1
ATOM 1036 C CA . ASN A 1 125 ? -4.947 16.726 -0.703 1.00 60.38 125 ASN A CA 1
ATOM 1037 C C . ASN A 1 125 ? -6.424 16.963 -0.376 1.00 60.38 125 ASN A C 1
ATOM 1039 O O . ASN A 1 125 ? -7.003 16.153 0.353 1.00 60.38 125 ASN A O 1
ATOM 1043 N N . ALA A 1 126 ? -7.051 18.039 -0.847 1.00 63.75 126 ALA A N 1
ATOM 1044 C CA . ALA A 1 126 ? -8.427 18.375 -0.450 1.00 63.75 126 ALA A CA 1
ATOM 1045 C C . ALA A 1 126 ? -9.408 17.185 -0.596 1.00 63.75 126 ALA A C 1
ATOM 1047 O O . ALA A 1 126 ? -10.318 17.019 0.214 1.00 63.75 126 ALA A O 1
ATOM 1048 N N . LEU A 1 127 ? -9.148 16.293 -1.559 1.00 67.69 127 LEU A N 1
ATOM 1049 C CA . LEU A 1 127 ? -9.869 15.033 -1.758 1.00 67.69 127 LEU A CA 1
ATOM 1050 C C . LEU A 1 127 ? -9.767 14.051 -0.578 1.00 67.69 127 LEU A C 1
ATOM 1052 O O . LEU A 1 127 ? -10.756 13.412 -0.247 1.00 67.69 127 LEU A O 1
ATOM 1056 N N . THR A 1 128 ? -8.627 13.973 0.109 1.00 70.06 128 THR A N 1
ATOM 1057 C CA . THR A 1 128 ? -8.436 13.128 1.305 1.00 70.06 128 THR A CA 1
ATOM 1058 C C . THR A 1 128 ? -9.409 13.520 2.415 1.00 70.06 128 THR A C 1
ATOM 1060 O O . THR A 1 128 ? -10.030 12.653 3.017 1.00 70.06 128 THR A O 1
ATOM 1063 N N . LYS A 1 129 ? -9.632 14.829 2.626 1.00 74.75 129 LYS A N 1
ATOM 1064 C CA . LYS A 1 129 ? -10.632 15.312 3.597 1.00 74.75 129 LYS A CA 1
ATOM 1065 C C . LYS A 1 129 ? -12.046 14.881 3.200 1.00 74.75 129 LYS A C 1
ATOM 1067 O O . LYS A 1 129 ? -12.838 14.499 4.056 1.00 74.75 129 LYS A O 1
ATOM 1072 N N . VAL A 1 130 ? -12.364 14.910 1.904 1.00 79.94 130 VAL A N 1
ATOM 1073 C CA . VAL A 1 130 ? -13.663 14.447 1.389 1.00 79.94 130 VAL A CA 1
ATOM 1074 C C . VAL A 1 130 ? -13.829 12.937 1.589 1.00 79.94 130 VAL A C 1
ATOM 1076 O O . VAL A 1 130 ? -14.889 12.493 2.029 1.00 79.94 130 VAL A O 1
ATOM 1079 N N . GLU A 1 131 ? -12.790 12.144 1.320 1.00 78.50 131 GLU A N 1
ATOM 1080 C CA . GLU A 1 131 ? -12.794 10.697 1.555 1.00 78.50 131 GLU A CA 1
ATOM 1081 C C . GLU A 1 131 ? -12.951 10.354 3.041 1.00 78.50 131 GLU A C 1
ATOM 1083 O O . GLU A 1 131 ? -13.754 9.486 3.381 1.00 78.50 131 GLU A O 1
ATOM 1088 N N . GLU A 1 132 ? -12.257 11.059 3.936 1.00 83.31 132 GLU A N 1
ATOM 1089 C CA . GLU A 1 132 ? -12.399 10.900 5.387 1.00 83.31 132 GLU A CA 1
ATOM 1090 C C . GLU A 1 132 ? -13.818 11.231 5.865 1.00 83.31 132 GLU A C 1
ATOM 1092 O O . GLU A 1 132 ? -14.403 10.472 6.637 1.00 83.31 132 GLU A O 1
ATOM 1097 N N . VAL A 1 133 ? -14.414 12.326 5.378 1.00 84.75 133 VAL A N 1
ATOM 1098 C CA . VAL A 1 133 ? -15.808 12.679 5.697 1.00 84.75 133 VAL A CA 1
ATOM 1099 C C . VAL A 1 133 ? -16.770 11.609 5.184 1.00 84.75 133 VAL A C 1
ATOM 1101 O O . VAL A 1 133 ? -17.712 11.241 5.888 1.00 84.75 133 VAL A O 1
ATOM 1104 N N . ARG A 1 134 ? -16.537 11.071 3.983 1.00 85.50 134 ARG A N 1
ATOM 1105 C CA . ARG A 1 134 ? -17.355 9.989 3.425 1.00 85.50 134 ARG A CA 1
ATOM 1106 C C . ARG A 1 134 ? -17.245 8.710 4.258 1.00 85.50 134 ARG A C 1
ATOM 1108 O O . ARG A 1 134 ? -18.281 8.115 4.546 1.00 85.50 134 ARG A O 1
ATOM 1115 N N . LYS A 1 135 ? -16.037 8.328 4.688 1.00 88.50 135 LYS A N 1
ATOM 1116 C CA . LYS A 1 135 ? -15.812 7.183 5.589 1.00 88.50 135 LYS A CA 1
ATOM 1117 C C . LYS A 1 135 ? -16.530 7.372 6.921 1.00 88.50 135 LYS A C 1
ATOM 1119 O O . LYS A 1 135 ? -17.328 6.521 7.290 1.00 88.50 135 LYS A O 1
ATOM 1124 N N . LYS A 1 136 ? -16.371 8.533 7.565 1.00 91.62 136 LYS A N 1
ATOM 1125 C CA . LYS A 1 136 ? -17.071 8.855 8.821 1.00 91.62 136 LYS A CA 1
ATOM 1126 C C . LYS A 1 136 ? -18.592 8.781 8.676 1.00 91.62 136 LYS A C 1
ATOM 1128 O O . LYS A 1 136 ? -19.263 8.248 9.551 1.00 91.62 136 LYS A O 1
ATOM 1133 N N . ARG A 1 137 ? -19.156 9.280 7.569 1.00 92.06 137 ARG A N 1
ATOM 1134 C CA . ARG A 1 137 ? -20.602 9.167 7.298 1.00 92.06 137 ARG A CA 1
ATOM 1135 C C . ARG A 1 137 ? -21.046 7.715 7.130 1.00 92.06 137 ARG A C 1
ATOM 1137 O O . ARG A 1 137 ? -22.111 7.352 7.619 1.00 92.06 137 ARG A O 1
ATOM 1144 N N . GLN A 1 138 ? -20.248 6.897 6.450 1.00 90.50 138 GLN A N 1
ATOM 1145 C CA . GLN A 1 138 ? -20.543 5.479 6.276 1.00 90.50 138 GLN A CA 1
ATOM 1146 C C . GLN A 1 138 ? -20.478 4.724 7.612 1.00 90.50 138 GLN A C 1
ATOM 1148 O O . GLN A 1 138 ? -21.423 4.015 7.945 1.00 90.50 138 GLN A O 1
ATOM 1153 N N . GLU A 1 139 ? -19.436 4.948 8.412 1.00 92.06 139 GLU A N 1
ATOM 11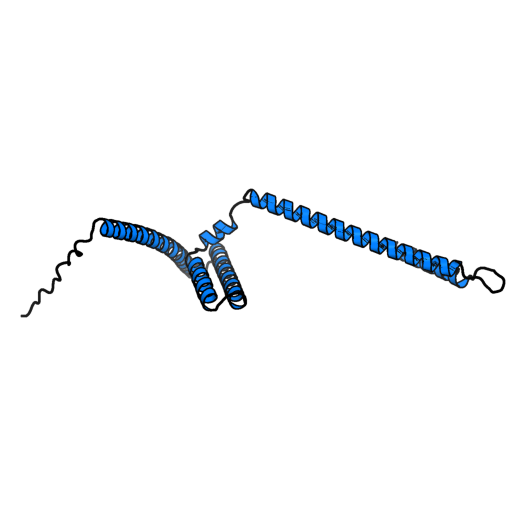54 C CA . GLU A 1 139 ? -19.294 4.374 9.757 1.00 92.06 139 GLU A CA 1
ATOM 1155 C C . GLU A 1 139 ? -20.455 4.786 10.671 1.00 92.06 139 GLU A C 1
ATOM 1157 O O . GLU A 1 139 ? -21.026 3.948 11.365 1.00 92.06 139 GLU A O 1
ATOM 1162 N N . GLN A 1 140 ? -20.878 6.055 10.628 1.00 92.88 140 GLN A N 1
ATOM 1163 C CA . GLN A 1 140 ? -22.051 6.529 11.372 1.00 92.88 140 GLN A CA 1
ATOM 1164 C C . GLN A 1 140 ? -23.339 5.831 10.927 1.00 92.88 140 GLN A C 1
ATOM 1166 O O . GLN A 1 140 ? -24.155 5.455 11.769 1.00 92.88 140 GLN A O 1
ATOM 1171 N N . PHE A 1 141 ? -23.531 5.635 9.623 1.00 92.12 141 PHE A N 1
ATOM 1172 C CA . PHE A 1 141 ? -24.696 4.927 9.100 1.00 92.12 141 PHE A CA 1
ATOM 1173 C C . PHE A 1 141 ? -24.702 3.451 9.521 1.00 92.12 141 PHE A C 1
ATOM 1175 O O . PHE A 1 141 ? -25.731 2.926 9.954 1.00 92.12 141 PHE A O 1
ATOM 1182 N N . GLU A 1 142 ? -23.552 2.783 9.446 1.00 92.19 142 GLU A N 1
ATOM 1183 C CA . GLU A 1 142 ? -23.387 1.393 9.875 1.00 92.19 142 GLU A CA 1
ATOM 1184 C C . GLU A 1 142 ? -23.600 1.244 11.389 1.00 92.19 142 GLU A C 1
ATOM 1186 O O . GLU A 1 142 ? -24.349 0.359 11.811 1.00 92.19 142 GLU A O 1
ATOM 1191 N N . ALA A 1 143 ? -23.064 2.163 12.198 1.00 93.81 143 ALA A N 1
ATOM 1192 C CA . ALA A 1 143 ? -23.277 2.208 13.644 1.00 93.81 143 ALA A CA 1
ATOM 1193 C C . ALA A 1 143 ? -24.752 2.445 14.009 1.00 93.81 143 ALA A C 1
ATOM 1195 O O . ALA A 1 143 ? -25.296 1.758 14.873 1.00 93.81 143 ALA A O 1
ATOM 1196 N N . GLN A 1 144 ? -25.445 3.357 13.317 1.00 94.31 144 GLN A N 1
ATOM 1197 C CA . GLN A 1 144 ? -26.883 3.576 13.518 1.00 94.31 144 GLN A CA 1
ATOM 1198 C C . GLN A 1 144 ? -27.706 2.338 13.146 1.00 94.31 144 GLN A C 1
ATOM 1200 O O . GLN A 1 144 ? -28.640 1.968 13.863 1.00 94.31 144 GLN A O 1
ATOM 1205 N N . LYS A 1 145 ? -27.350 1.663 12.048 1.00 94.81 145 LYS A N 1
ATOM 1206 C CA . LYS A 1 145 ? -28.004 0.422 11.622 1.00 94.81 145 LYS A CA 1
ATOM 1207 C C . LYS A 1 145 ? -27.780 -0.705 12.633 1.00 94.81 145 LYS A C 1
ATOM 1209 O O . LYS A 1 145 ? -28.726 -1.434 12.931 1.00 94.81 145 LYS A O 1
ATOM 1214 N N . ALA A 1 146 ? -26.570 -0.834 13.178 1.00 93.62 146 ALA A N 1
ATOM 1215 C CA . ALA A 1 146 ? -26.250 -1.798 14.228 1.00 93.62 146 ALA A CA 1
ATOM 1216 C C . ALA A 1 146 ? -27.032 -1.502 15.520 1.00 93.62 146 ALA A C 1
ATOM 1218 O O . ALA A 1 146 ? -27.746 -2.373 16.013 1.00 93.62 146 ALA A O 1
ATOM 1219 N N . ALA A 1 147 ? -27.025 -0.249 15.985 1.00 93.88 147 ALA A N 1
ATOM 1220 C CA . ALA A 1 147 ? -27.774 0.172 17.169 1.00 93.88 147 ALA A CA 1
ATOM 1221 C C . ALA A 1 147 ? -29.288 -0.062 17.020 1.00 93.88 147 ALA A C 1
ATOM 1223 O O . ALA A 1 147 ? -29.964 -0.454 17.974 1.00 93.88 147 ALA A O 1
ATOM 1224 N N . LYS A 1 148 ? -29.847 0.139 15.817 1.00 93.88 148 LYS A N 1
ATOM 1225 C CA . LYS A 1 148 ? -31.255 -0.172 15.537 1.00 93.88 148 LYS A CA 1
ATOM 1226 C C . LYS A 1 148 ? -31.538 -1.672 15.665 1.00 93.88 148 LYS A C 1
ATOM 1228 O O . LYS A 1 148 ? -32.499 -2.038 16.337 1.00 93.88 148 LYS A O 1
ATOM 1233 N N . LYS A 1 149 ? -30.681 -2.529 15.098 1.00 94.06 149 LYS A N 1
ATOM 1234 C CA . LYS A 1 149 ? -30.810 -3.992 15.212 1.00 94.06 149 LYS A CA 1
ATOM 1235 C C . LYS A 1 149 ? -30.723 -4.472 16.661 1.00 94.06 149 LYS A C 1
ATOM 1237 O O . LYS A 1 149 ? -31.516 -5.316 17.067 1.00 94.06 149 LYS A O 1
ATOM 1242 N N . GLU A 1 150 ? -29.813 -3.920 17.460 1.00 93.31 150 GLU A N 1
ATOM 1243 C CA . GLU A 1 150 ? -29.699 -4.266 18.884 1.00 93.31 150 GLU A CA 1
ATOM 1244 C C . GLU A 1 150 ? -30.936 -3.843 19.686 1.00 93.31 150 GLU A C 1
ATOM 1246 O O . GLU A 1 150 ? -31.445 -4.608 20.511 1.00 93.31 150 GLU A O 1
ATOM 1251 N N . ARG A 1 151 ? -31.482 -2.651 19.413 1.00 93.31 151 ARG A N 1
ATOM 1252 C CA . ARG A 1 151 ? -32.744 -2.186 20.014 1.00 93.31 151 ARG A CA 1
ATOM 1253 C C . ARG A 1 151 ? -33.930 -3.067 19.623 1.00 93.31 151 ARG A C 1
ATOM 1255 O O . ARG A 1 151 ? -34.789 -3.346 20.455 1.00 93.31 151 ARG A O 1
ATOM 1262 N N . GLU A 1 152 ? -34.000 -3.514 18.374 1.00 94.31 152 GLU A N 1
ATOM 1263 C CA . GLU A 1 152 ? -35.051 -4.428 17.915 1.00 94.31 152 GLU A CA 1
ATOM 1264 C C . GLU A 1 152 ? -34.914 -5.804 18.578 1.00 94.31 152 GLU A C 1
ATOM 1266 O O . GLU A 1 152 ? -35.887 -6.317 19.130 1.00 94.31 152 GLU A O 1
ATOM 1271 N N . ALA A 1 153 ? -33.700 -6.357 18.637 1.00 94.69 153 ALA A N 1
ATOM 1272 C CA . ALA A 1 153 ? -33.432 -7.633 19.295 1.00 94.69 153 ALA A CA 1
ATOM 1273 C C . ALA A 1 153 ? -33.760 -7.598 20.798 1.00 94.69 153 ALA A C 1
ATOM 1275 O O . ALA A 1 153 ? -34.390 -8.517 21.322 1.00 94.69 153 ALA A O 1
ATOM 1276 N N . THR A 1 154 ? -33.377 -6.530 21.504 1.00 94.06 154 THR A N 1
ATOM 1277 C CA . THR A 1 154 ? -33.712 -6.356 22.928 1.00 94.06 154 THR A CA 1
ATOM 1278 C C . THR A 1 154 ? -35.216 -6.205 23.145 1.00 94.06 154 THR A C 1
ATOM 1280 O O . THR A 1 154 ? -35.760 -6.842 24.047 1.00 94.06 154 THR A O 1
ATOM 1283 N N . ARG A 1 155 ? -35.922 -5.450 22.291 1.00 95.75 155 ARG A N 1
ATOM 1284 C CA . ARG A 1 155 ? -37.393 -5.356 22.336 1.00 95.75 155 ARG A CA 1
ATOM 1285 C C . ARG A 1 155 ? -38.057 -6.717 22.151 1.00 95.75 155 ARG A C 1
ATOM 1287 O O . ARG A 1 155 ? -38.924 -7.063 22.950 1.00 95.75 155 ARG A O 1
ATOM 1294 N N . ILE A 1 156 ? -37.631 -7.501 21.158 1.00 95.25 156 ILE A N 1
ATOM 1295 C CA . ILE A 1 156 ? -38.163 -8.850 2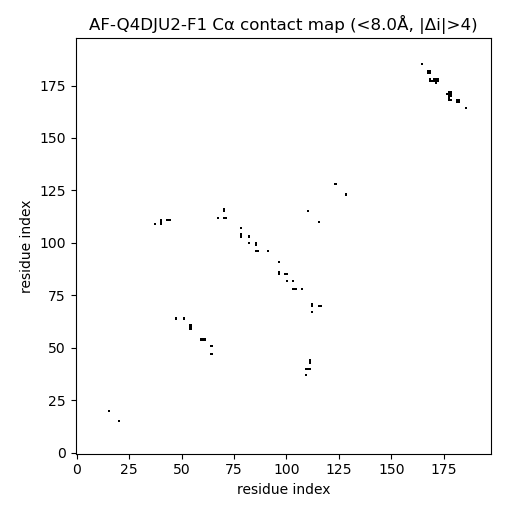0.909 1.00 95.25 156 ILE A CA 1
ATOM 1296 C C . ILE A 1 156 ? -37.941 -9.746 22.132 1.00 95.25 156 ILE A C 1
ATOM 1298 O O . ILE A 1 156 ? -38.893 -10.367 22.604 1.00 95.25 156 ILE A O 1
ATOM 1302 N N . LYS A 1 157 ? -36.733 -9.751 22.713 1.00 93.69 157 LYS A N 1
ATOM 1303 C CA . LYS A 1 157 ? -36.435 -10.507 23.943 1.00 93.69 157 LYS A CA 1
ATOM 1304 C C . LYS A 1 157 ? -37.344 -10.095 25.107 1.00 93.69 157 LYS A C 1
ATOM 1306 O O . LYS A 1 157 ? -37.882 -10.956 25.800 1.00 93.69 157 LYS A O 1
ATOM 1311 N N . CYS A 1 158 ? -37.563 -8.795 25.310 1.00 93.88 158 CYS A N 1
ATOM 1312 C CA . CYS A 1 158 ? -38.463 -8.292 26.352 1.00 93.88 158 CYS A CA 1
ATOM 1313 C C . CYS A 1 158 ? -39.921 -8.719 26.127 1.00 93.88 158 CYS A C 1
ATOM 1315 O O . CYS A 1 158 ? -40.605 -9.087 27.083 1.00 93.88 158 CYS A O 1
ATOM 1317 N N . ILE A 1 159 ? -40.396 -8.692 24.879 1.00 94.31 159 ILE A N 1
ATOM 1318 C CA . ILE A 1 159 ? -41.748 -9.133 24.511 1.00 94.31 159 ILE A CA 1
ATOM 1319 C C . ILE A 1 159 ? -41.902 -10.638 24.752 1.00 94.31 159 ILE A C 1
ATOM 1321 O O . ILE A 1 159 ? -42.845 -11.051 25.423 1.00 94.31 159 ILE A O 1
ATOM 1325 N N . GLN A 1 160 ? -40.952 -11.455 24.295 1.00 94.31 160 GLN A N 1
ATOM 1326 C CA . GLN A 1 160 ? -40.955 -12.904 24.522 1.00 94.31 160 GLN A CA 1
ATOM 1327 C C . GLN A 1 160 ? -40.948 -13.243 26.016 1.00 94.31 160 GLN A C 1
ATOM 1329 O O . GLN A 1 160 ? -41.758 -14.052 26.468 1.00 94.31 160 GLN A O 1
ATOM 1334 N N . ARG A 1 161 ? -40.107 -12.561 26.806 1.00 90.06 161 ARG A N 1
ATOM 1335 C CA . ARG A 1 161 ? -40.089 -12.713 28.267 1.00 90.06 161 ARG A CA 1
ATOM 1336 C C . ARG A 1 161 ? -41.439 -12.352 28.886 1.00 90.06 161 ARG A C 1
ATOM 1338 O O . ARG A 1 161 ? -41.920 -13.065 29.760 1.00 90.06 161 ARG A O 1
ATOM 1345 N N . ARG A 1 162 ? -42.084 -11.275 28.423 1.00 90.94 162 ARG A N 1
ATOM 1346 C CA . ARG A 1 162 ? -43.425 -10.889 28.885 1.00 90.94 162 ARG A CA 1
ATOM 1347 C C . ARG A 1 162 ? -44.463 -11.964 28.565 1.00 90.94 162 ARG A C 1
ATOM 1349 O O . ARG A 1 162 ? -45.244 -12.301 29.447 1.00 90.94 162 ARG A O 1
ATOM 1356 N N . HIS A 1 163 ? -44.463 -12.520 27.353 1.00 93.38 163 HIS A N 1
ATOM 1357 C CA . HIS A 1 163 ? -45.378 -13.606 26.986 1.00 93.38 163 HIS A CA 1
ATOM 1358 C C . HIS A 1 163 ? -45.165 -14.854 27.845 1.00 93.38 163 HIS A C 1
ATOM 1360 O O . HIS A 1 163 ? -46.141 -15.397 28.357 1.00 93.38 163 HIS A O 1
ATOM 1366 N N . ALA A 1 164 ? -43.913 -15.262 28.071 1.00 89.31 164 ALA A N 1
ATOM 1367 C CA . ALA A 1 164 ? -43.592 -16.392 28.941 1.00 89.31 164 ALA A CA 1
ATOM 1368 C C . ALA A 1 164 ? -44.071 -16.160 30.386 1.00 89.31 164 ALA A C 1
ATOM 1370 O O . ALA A 1 164 ? -44.724 -17.021 30.974 1.00 89.31 164 ALA A O 1
ATOM 1371 N N . ASN A 1 165 ? -43.829 -14.965 30.935 1.00 88.12 165 ASN A N 1
ATOM 1372 C CA . ASN A 1 165 ? -44.293 -14.605 32.274 1.00 88.12 165 ASN A CA 1
ATOM 1373 C C . ASN A 1 165 ? -45.828 -14.591 32.357 1.00 88.12 165 ASN A C 1
ATOM 1375 O O . ASN A 1 165 ? -46.401 -15.129 33.300 1.00 88.12 165 ASN A O 1
ATOM 1379 N N . ASN A 1 166 ? -46.504 -14.009 31.363 1.00 89.12 166 ASN A N 1
ATOM 1380 C CA . ASN A 1 166 ? -47.964 -13.961 31.309 1.00 89.12 166 ASN A CA 1
ATOM 1381 C C . ASN A 1 166 ? -48.575 -15.364 31.203 1.00 89.12 166 ASN A C 1
ATOM 1383 O O . ASN A 1 166 ? -49.579 -15.630 31.859 1.00 89.12 166 ASN A O 1
ATOM 1387 N N . ALA A 1 167 ? -47.954 -16.270 30.440 1.00 89.00 167 ALA A N 1
ATOM 1388 C CA . ALA A 1 167 ? -48.382 -17.663 30.351 1.00 89.00 167 ALA A CA 1
ATOM 1389 C C . ALA A 1 167 ? -48.317 -18.361 31.719 1.00 89.00 167 ALA A C 1
ATOM 1391 O O . ALA A 1 167 ? -49.263 -19.049 32.092 1.00 89.00 167 ALA A O 1
ATOM 1392 N N . LEU A 1 168 ? -47.261 -18.123 32.507 1.00 86.38 168 LEU A N 1
ATOM 1393 C CA . LEU A 1 168 ? -47.163 -18.634 33.880 1.00 86.38 168 LEU A CA 1
ATOM 1394 C C . LEU A 1 168 ? -48.229 -18.030 34.807 1.00 86.38 168 LEU A C 1
ATOM 1396 O O . LEU A 1 168 ? -48.814 -18.747 35.614 1.00 86.38 168 LEU A O 1
ATOM 1400 N N . TYR A 1 169 ? -48.521 -16.730 34.689 1.00 86.12 169 TYR A N 1
ATOM 1401 C CA . TYR A 1 169 ? -49.560 -16.078 35.497 1.00 86.12 169 TYR A CA 1
ATOM 1402 C C . TYR A 1 169 ? -50.988 -16.516 35.142 1.00 86.12 169 TYR A C 1
ATOM 1404 O O . TYR A 1 169 ? -51.865 -16.444 36.008 1.00 86.12 169 TYR A O 1
ATOM 1412 N N . ALA A 1 170 ? -51.220 -16.947 33.900 1.00 88.12 170 ALA A N 1
ATOM 1413 C CA . ALA A 1 170 ? -52.515 -17.417 33.417 1.00 88.12 170 ALA A CA 1
ATOM 1414 C C . ALA A 1 170 ? -52.851 -18.847 33.870 1.00 88.12 170 ALA A C 1
ATOM 1416 O O . ALA A 1 170 ? -54.021 -19.228 33.838 1.00 88.12 170 ALA A O 1
ATOM 1417 N N . GLN A 1 171 ? -51.863 -19.631 34.317 1.00 88.06 171 GLN A N 1
ATOM 1418 C CA . GLN A 1 171 ? -52.097 -20.983 34.822 1.00 88.06 171 GLN A CA 1
ATOM 1419 C C . GLN A 1 171 ? -52.961 -20.948 36.088 1.00 88.06 171 GLN A C 1
ATOM 1421 O O . GLN A 1 171 ? -52.639 -20.289 37.083 1.00 88.06 171 GLN A O 1
ATOM 1426 N N . ARG A 1 172 ? -54.067 -21.694 36.048 1.00 89.88 172 ARG A N 1
ATOM 1427 C CA . ARG A 1 172 ? -55.002 -21.861 37.161 1.00 89.88 172 ARG A CA 1
ATOM 1428 C C . ARG A 1 172 ? -55.098 -23.330 37.550 1.00 89.88 172 ARG A C 1
ATOM 1430 O O . ARG A 1 172 ? -54.958 -24.215 36.713 1.00 89.88 172 ARG A O 1
ATOM 1437 N N . THR A 1 173 ? -55.321 -23.577 38.832 1.00 89.12 173 THR A N 1
ATOM 1438 C CA . THR A 1 173 ? -55.648 -24.900 39.360 1.00 89.12 173 THR A CA 1
ATOM 1439 C C . THR A 1 173 ? -57.051 -25.310 38.893 1.00 89.12 173 THR A C 1
ATOM 1441 O O . THR A 1 173 ? -57.831 -24.445 38.482 1.00 89.12 173 THR A O 1
ATOM 1444 N N . PRO A 1 174 ? -57.438 -26.594 39.010 1.00 90.69 174 PRO A N 1
ATOM 1445 C CA . PRO A 1 174 ? -58.795 -27.042 38.678 1.00 90.69 174 PRO A CA 1
ATOM 1446 C C . PRO A 1 174 ? -59.905 -26.288 39.430 1.00 90.69 174 PRO A C 1
ATOM 1448 O O . PRO A 1 174 ? -61.025 -26.193 38.945 1.00 90.69 174 PRO A O 1
ATOM 1451 N N . LYS A 1 175 ? -59.588 -25.701 40.594 1.00 92.25 175 LYS A N 1
ATOM 1452 C CA . LYS A 1 175 ? -60.502 -24.865 41.392 1.00 92.25 175 LYS A CA 1
ATOM 1453 C C . LYS A 1 175 ? -60.524 -23.386 40.961 1.00 92.25 175 LYS A C 1
ATOM 1455 O O . LYS A 1 175 ? -61.103 -22.558 41.653 1.00 92.25 175 LYS A O 1
ATOM 1460 N N . GLY A 1 176 ? -59.839 -23.023 39.874 1.00 89.31 176 GLY A N 1
ATOM 1461 C CA . GLY A 1 176 ? -59.757 -21.654 39.352 1.00 89.31 176 GLY A CA 1
ATOM 1462 C C . GLY A 1 176 ? -58.762 -20.731 40.069 1.00 89.31 176 GLY A C 1
ATOM 1463 O O . GLY A 1 176 ? -58.634 -19.568 39.687 1.00 89.31 176 GLY A O 1
ATOM 1464 N N . GLN A 1 177 ? -58.030 -21.219 41.075 1.00 89.25 177 GLN A N 1
ATOM 1465 C CA . GLN A 1 177 ? -57.044 -20.419 41.809 1.00 89.25 177 GLN A CA 1
ATOM 1466 C C . GLN A 1 177 ? -55.729 -20.306 41.022 1.00 89.25 177 GLN A C 1
ATOM 1468 O O . GLN A 1 177 ? -55.373 -21.239 40.307 1.00 89.25 177 GLN A O 1
ATOM 1473 N N . PRO A 1 178 ? -54.963 -19.210 41.140 1.00 88.56 178 PRO A N 1
ATOM 1474 C CA . PRO A 1 178 ? -53.670 -19.106 40.470 1.00 88.56 178 PRO A CA 1
ATOM 1475 C C . PRO A 1 178 ? -52.672 -20.175 40.931 1.00 88.56 178 PRO A C 1
ATOM 1477 O O . PRO A 1 178 ? -52.527 -20.418 42.129 1.00 88.56 178 PRO A O 1
ATOM 1480 N N . VAL A 1 179 ? -51.931 -20.774 39.995 1.00 86.31 179 VAL A N 1
ATOM 1481 C CA . VAL A 1 179 ? -50.855 -21.721 40.331 1.00 86.31 179 VAL A CA 1
ATOM 1482 C C . VAL A 1 179 ? -49.663 -20.951 40.907 1.00 86.31 179 VAL A C 1
ATOM 1484 O O . VAL A 1 179 ? -48.970 -20.216 40.201 1.00 86.31 179 VAL A O 1
ATOM 1487 N N . MET A 1 180 ? -49.408 -21.116 42.207 1.00 86.56 180 MET A N 1
ATOM 1488 C CA . MET A 1 180 ? -48.384 -20.336 42.914 1.00 86.56 180 MET A CA 1
ATOM 1489 C C . MET A 1 180 ? -46.952 -20.698 42.508 1.00 86.56 180 MET A C 1
ATOM 1491 O O . MET A 1 180 ? -46.107 -19.808 42.481 1.00 86.56 180 MET A O 1
ATOM 1495 N N . ASN A 1 181 ? -46.678 -21.942 42.101 1.00 85.38 181 ASN A N 1
ATOM 1496 C CA . ASN A 1 181 ? -45.325 -22.390 41.736 1.00 85.38 181 ASN A CA 1
ATOM 1497 C C . ASN A 1 181 ? -44.683 -21.515 40.644 1.00 85.38 181 ASN A C 1
ATOM 1499 O O . ASN A 1 181 ? -43.536 -21.094 40.783 1.00 85.38 181 ASN A O 1
ATOM 1503 N N . GLY A 1 182 ? -45.432 -21.177 39.586 1.00 82.81 182 GLY A N 1
ATOM 1504 C CA . GLY A 1 182 ? -44.943 -20.293 38.523 1.00 82.81 182 GLY A CA 1
ATOM 1505 C C . GLY A 1 182 ? -44.677 -18.866 39.013 1.00 82.81 182 GLY A C 1
ATOM 1506 O O . GLY A 1 182 ? -43.685 -18.251 38.629 1.00 82.81 182 GLY A O 1
ATOM 1507 N N . ARG A 1 183 ? -45.520 -18.351 39.919 1.00 83.44 183 ARG A N 1
ATOM 1508 C CA . ARG A 1 183 ? -45.367 -17.008 40.504 1.00 83.44 183 ARG A CA 1
ATOM 1509 C C . ARG A 1 183 ? -44.156 -16.919 41.430 1.00 83.44 183 ARG A C 1
ATOM 1511 O O . ARG A 1 183 ? -43.416 -15.943 41.354 1.00 83.44 183 ARG A O 1
ATOM 1518 N N . VAL A 1 184 ? -43.949 -17.939 42.264 1.00 86.81 184 VAL A N 1
ATOM 1519 C CA . VAL A 1 184 ? -42.789 -18.043 43.159 1.00 86.81 184 VAL A CA 1
ATOM 1520 C C . VAL A 1 184 ? -41.503 -18.129 42.340 1.00 86.81 184 VAL A C 1
ATOM 1522 O O . VAL A 1 184 ? -40.571 -17.380 42.614 1.00 86.81 184 VAL A O 1
ATOM 1525 N N . LYS A 1 185 ? -41.475 -18.941 41.274 1.00 86.31 185 LYS A N 1
ATOM 1526 C CA . LYS A 1 185 ? -40.314 -19.018 40.375 1.00 86.31 185 LYS A CA 1
ATOM 1527 C C . LYS A 1 185 ? -39.962 -17.655 39.764 1.00 86.31 185 LYS A C 1
ATOM 1529 O O . LYS A 1 185 ? -38.807 -17.254 39.802 1.00 86.31 185 LYS A O 1
ATOM 1534 N N . LEU A 1 186 ? -40.956 -16.901 39.288 1.00 86.88 186 LEU A N 1
ATOM 1535 C CA . LEU A 1 186 ? -40.734 -15.552 38.750 1.00 86.88 186 LEU A CA 1
ATOM 1536 C C . LEU A 1 186 ? -40.222 -14.551 39.796 1.00 86.88 186 LEU A C 1
ATOM 1538 O O . LEU A 1 186 ? -39.474 -13.641 39.444 1.00 86.88 186 LEU A O 1
ATOM 1542 N N . LEU A 1 187 ? -40.640 -14.680 41.059 1.00 86.69 187 LEU A N 1
ATOM 1543 C CA . LEU A 1 187 ? -40.118 -13.856 42.153 1.00 86.69 187 LEU A CA 1
ATOM 1544 C C . LEU A 1 187 ? -38.649 -14.185 42.439 1.00 86.69 187 LEU A C 1
ATOM 1546 O O . LEU A 1 187 ? -37.844 -13.266 42.555 1.00 86.69 187 LEU A O 1
ATOM 1550 N N . LEU A 1 188 ? -38.289 -15.471 42.474 1.00 88.69 188 LEU A N 1
ATOM 1551 C CA . LEU A 1 188 ? -36.902 -15.907 42.655 1.00 88.69 188 LEU A CA 1
ATOM 1552 C C . LEU A 1 188 ? -36.000 -15.435 41.506 1.00 88.69 188 LEU A C 1
ATOM 1554 O O . LEU A 1 188 ? -34.943 -14.865 41.767 1.00 88.69 188 LEU A O 1
ATOM 1558 N N . ASP A 1 189 ? -36.446 -15.567 40.252 1.00 87.25 189 ASP A N 1
ATOM 1559 C CA . ASP A 1 189 ? -35.700 -15.081 39.082 1.00 87.25 189 ASP A CA 1
ATOM 1560 C C . ASP A 1 189 ? -35.470 -13.556 39.139 1.00 87.25 189 ASP A C 1
ATOM 1562 O O . ASP A 1 189 ? -34.428 -13.056 38.709 1.00 87.25 189 ASP A O 1
ATOM 1566 N N . LYS A 1 190 ? -36.438 -12.786 39.661 1.00 87.06 190 LYS A N 1
ATOM 1567 C CA . LYS A 1 190 ? -36.280 -11.335 39.859 1.00 87.06 190 LYS A CA 1
ATOM 1568 C C . LYS A 1 190 ? -35.239 -11.019 40.929 1.00 87.06 190 LYS A C 1
ATOM 1570 O O . LYS A 1 190 ? -34.368 -10.197 40.665 1.00 87.06 190 LYS A O 1
ATOM 1575 N N . LEU A 1 191 ? -35.300 -11.690 42.081 1.00 88.19 191 LEU A N 1
ATOM 1576 C CA . LEU A 1 191 ? -34.340 -11.493 43.171 1.00 88.19 191 LEU A CA 1
ATOM 1577 C C . LEU A 1 191 ? -32.910 -11.826 42.730 1.00 88.19 191 LEU A C 1
ATOM 1579 O O . LEU A 1 191 ? -31.993 -11.054 42.992 1.00 88.19 191 LEU A O 1
ATOM 1583 N N . GLN A 1 192 ? -32.724 -12.924 41.992 1.00 86.81 192 GLN A N 1
ATOM 1584 C CA . GLN A 1 192 ? -31.416 -13.286 41.436 1.00 86.81 192 GLN A CA 1
ATOM 1585 C C . GLN A 1 192 ? -30.893 -12.218 40.468 1.00 86.81 192 GLN A C 1
ATOM 1587 O O . GLN A 1 192 ? -29.724 -11.845 40.526 1.00 86.81 192 GLN A O 1
ATOM 1592 N N . HIS A 1 193 ? -31.753 -11.672 39.604 1.00 80.12 193 HIS A N 1
ATOM 1593 C CA . HIS A 1 193 ? -31.346 -10.589 38.710 1.00 80.12 193 HIS A CA 1
ATOM 1594 C C . HIS A 1 193 ? -30.994 -9.288 39.437 1.00 80.12 193 HIS A C 1
ATOM 1596 O O . HIS A 1 193 ? -30.084 -8.588 38.995 1.00 80.12 193 HIS A O 1
ATOM 1602 N N . GLU A 1 194 ? -31.706 -8.941 40.507 1.00 82.19 194 GLU A N 1
ATOM 1603 C CA . GLU A 1 194 ? -31.398 -7.759 41.321 1.00 82.19 194 GLU A CA 1
ATOM 1604 C C . GLU A 1 194 ? -30.065 -7.921 42.056 1.00 82.19 194 GLU A C 1
ATOM 1606 O O . GLU A 1 194 ? -29.266 -6.989 42.060 1.00 82.19 194 GLU A O 1
ATOM 1611 N N . GLN A 1 195 ? -29.762 -9.122 42.557 1.00 79.81 195 GLN A N 1
ATOM 1612 C CA . GLN A 1 195 ? -28.462 -9.432 43.159 1.00 79.81 195 GLN A CA 1
ATOM 1613 C C . GLN A 1 195 ? -27.305 -9.330 42.162 1.00 79.81 195 GLN A C 1
ATOM 1615 O O . GLN A 1 195 ? -26.238 -8.873 42.534 1.00 79.81 195 GLN A O 1
ATOM 1620 N N . THR A 1 196 ? -27.502 -9.707 40.893 1.00 77.31 196 THR A N 1
ATOM 1621 C CA . THR A 1 196 ? -26.445 -9.583 39.865 1.00 77.31 196 THR A CA 1
ATOM 1622 C C . THR A 1 196 ? -26.216 -8.159 39.349 1.00 77.31 196 THR A C 1
ATOM 1624 O O . THR A 1 196 ? -25.287 -7.942 38.576 1.00 77.31 196 THR A O 1
ATOM 1627 N N . LYS A 1 197 ? -27.094 -7.204 39.680 1.00 70.62 197 LYS A N 1
ATOM 1628 C CA . LYS A 1 197 ? -26.976 -5.810 39.224 1.00 70.62 197 LYS A CA 1
ATOM 1629 C C . LYS A 1 197 ? -26.243 -4.899 40.208 1.00 70.62 197 LYS A C 1
ATOM 1631 O O . LYS A 1 197 ? -25.798 -3.839 39.770 1.00 70.62 197 LYS A O 1
ATOM 1636 N N . ASN A 1 198 ? -26.171 -5.286 41.479 1.00 50.72 198 ASN A N 1
ATOM 1637 C CA . ASN A 1 198 ? -25.404 -4.597 42.517 1.00 50.72 198 ASN A CA 1
ATOM 1638 C C . ASN A 1 198 ? -24.016 -5.224 42.640 1.00 50.72 198 ASN A C 1
ATOM 1640 O O . ASN A 1 198 ? -23.075 -4.461 42.934 1.00 50.72 198 ASN A O 1
#

InterPro domains:
  IPR013730 Fyv7/TAP26 [PF08524] (87-193)

Solvent-accessible surface area (backbone atoms only — not comparable to full-atom values): 11407 Å² total; per-residue (Å²): 140,84,86,76,85,80,70,79,72,78,75,73,76,74,90,63,53,75,68,51,49,52,52,51,50,54,50,49,56,52,49,51,55,52,48,55,58,45,51,58,51,50,49,52,53,48,54,53,52,53,49,50,49,51,31,60,76,72,71,50,87,53,67,70,55,51,55,50,51,48,52,48,49,53,52,51,51,55,50,49,54,53,50,49,52,49,68,69,42,81,91,54,54,75,68,53,36,52,53,52,48,50,52,51,52,53,54,52,73,69,54,49,65,68,60,50,50,53,61,73,60,57,64,85,45,76,63,51,58,52,51,52,52,52,49,51,52,49,52,52,51,52,51,52,53,50,55,49,51,52,52,49,53,52,50,52,52,53,50,53,51,49,52,55,51,50,55,39,66,67,37,55,43,98,85,68,46,71,41,56,69,51,53,52,50,55,52,50,57,49,53,55,53,55,62,73,72,110

Radius of gyration: 38.63 Å; Cα contacts (8 Å, |Δi|>4): 44; chains: 1; bounding box: 117×45×90 Å

Mean predicted aligned error: 16.63 Å